Protein AF-A0A6N7D6G4-F1 (afdb_monomer_lite)

Structure (mmCIF, N/CA/C/O backbone):
data_AF-A0A6N7D6G4-F1
#
_entry.id   AF-A0A6N7D6G4-F1
#
loop_
_atom_site.group_PDB
_atom_site.id
_atom_site.type_symbol
_atom_site.label_atom_id
_atom_site.label_alt_id
_atom_site.label_comp_id
_atom_site.label_asym_id
_atom_site.label_entity_id
_atom_site.label_seq_id
_atom_site.pdbx_PDB_ins_code
_atom_site.Cartn_x
_atom_site.Cartn_y
_atom_site.Cartn_z
_atom_site.occupancy
_atom_site.B_iso_or_equiv
_atom_site.auth_seq_id
_atom_site.auth_comp_id
_atom_site.auth_asym_id
_atom_site.auth_atom_id
_atom_site.pdbx_PDB_model_num
ATOM 1 N N . MET A 1 1 ? -19.917 12.893 -3.768 1.00 35.50 1 MET A N 1
ATOM 2 C CA . MET A 1 1 ? -19.260 11.692 -4.329 1.00 35.50 1 MET A CA 1
ATOM 3 C C . MET A 1 1 ? -19.580 10.540 -3.392 1.00 35.50 1 MET A C 1
ATOM 5 O O . MET A 1 1 ? -19.387 10.746 -2.198 1.00 35.50 1 MET A O 1
ATOM 9 N N . PRO A 1 2 ? -20.129 9.400 -3.846 1.00 38.50 2 PRO A N 1
ATOM 10 C CA . PRO A 1 2 ? -20.338 8.264 -2.959 1.00 38.50 2 PRO A CA 1
ATOM 11 C C . PRO A 1 2 ? -18.974 7.814 -2.435 1.00 38.50 2 PRO A C 1
ATOM 13 O O . PRO A 1 2 ? -18.011 7.714 -3.193 1.00 38.50 2 PRO A O 1
ATOM 16 N N . THR A 1 3 ? -18.904 7.618 -1.130 1.00 48.53 3 THR A N 1
ATOM 17 C CA . THR A 1 3 ? -17.744 7.219 -0.340 1.00 48.53 3 THR A CA 1
ATOM 18 C C . THR A 1 3 ? -17.253 5.830 -0.765 1.00 48.53 3 THR A C 1
ATOM 20 O O . THR A 1 3 ? -17.660 4.816 -0.210 1.00 48.53 3 THR A O 1
ATOM 23 N N . VAL A 1 4 ? -16.377 5.768 -1.775 1.00 55.53 4 VAL A N 1
ATOM 24 C CA . VAL A 1 4 ? -15.655 4.533 -2.160 1.00 55.53 4 VAL A CA 1
ATOM 25 C C . VAL A 1 4 ? -14.556 4.199 -1.138 1.00 55.53 4 VAL A C 1
ATOM 27 O O . VAL A 1 4 ? -14.178 3.043 -0.9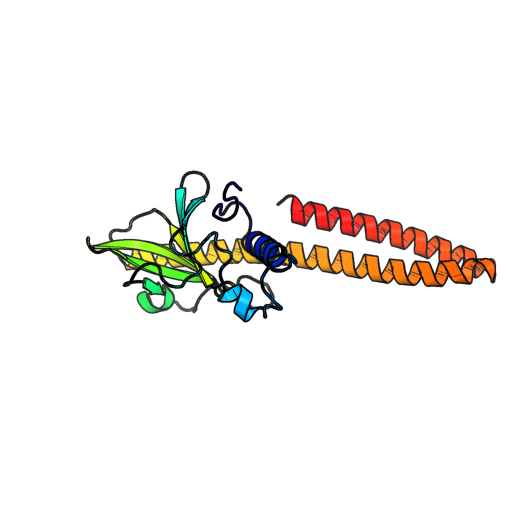87 1.00 55.53 4 VAL A O 1
ATOM 30 N N . TYR A 1 5 ? -14.097 5.202 -0.385 1.00 56.59 5 TYR A N 1
ATOM 31 C CA . TYR A 1 5 ? -13.017 5.085 0.591 1.00 56.59 5 TYR A CA 1
ATOM 32 C C . TYR A 1 5 ? -13.249 4.045 1.715 1.00 56.59 5 TYR A C 1
ATOM 34 O O . TYR A 1 5 ? -12.381 3.198 1.905 1.00 56.59 5 TYR A O 1
ATOM 42 N N . PRO A 1 6 ? -14.393 4.009 2.432 1.00 58.28 6 PRO A N 1
ATOM 43 C CA . PRO A 1 6 ? -14.606 3.063 3.534 1.00 58.28 6 PRO A CA 1
ATOM 44 C C . PRO A 1 6 ? -14.900 1.619 3.080 1.00 58.28 6 PRO A C 1
ATOM 46 O O . PRO A 1 6 ? -15.311 0.785 3.890 1.00 58.28 6 PRO A O 1
ATOM 49 N N . SER A 1 7 ? -14.730 1.296 1.792 1.00 68.75 7 SER A N 1
ATOM 50 C CA . SER A 1 7 ? -14.766 -0.091 1.341 1.00 68.75 7 SER A CA 1
ATOM 51 C C . SER A 1 7 ? -13.380 -0.713 1.469 1.00 68.75 7 SER A C 1
ATOM 53 O O . SER A 1 7 ? -12.475 -0.395 0.700 1.00 68.75 7 SER A O 1
ATOM 55 N N . LEU A 1 8 ? -13.238 -1.681 2.379 1.00 70.88 8 LEU A N 1
ATOM 56 C CA . LEU A 1 8 ? -12.007 -2.474 2.502 1.00 70.88 8 LEU A CA 1
ATOM 57 C C . LEU A 1 8 ? -11.729 -3.364 1.278 1.00 70.88 8 LEU A C 1
ATOM 59 O O . LEU A 1 8 ? -10.678 -3.984 1.207 1.00 70.88 8 LEU A O 1
ATOM 63 N N . ARG A 1 9 ? -12.636 -3.398 0.292 1.00 72.31 9 ARG A N 1
ATOM 64 C CA . ARG A 1 9 ? -12.396 -4.051 -1.002 1.00 72.31 9 ARG A CA 1
ATOM 65 C C . ARG A 1 9 ? -11.334 -3.345 -1.840 1.00 72.31 9 ARG A C 1
ATOM 67 O O . ARG A 1 9 ? -10.767 -3.966 -2.726 1.00 72.31 9 ARG A O 1
ATOM 74 N N . VAL A 1 10 ? -11.107 -2.053 -1.611 1.00 73.62 10 VAL A N 1
ATOM 75 C CA . VAL A 1 10 ? -10.004 -1.323 -2.243 1.00 73.62 10 VAL A CA 1
ATOM 76 C C . VAL A 1 10 ? -8.777 -1.487 -1.347 1.00 73.62 10 VAL A C 1
ATOM 78 O O . VAL A 1 10 ? -8.891 -1.112 -0.182 1.00 73.62 10 VAL A O 1
ATOM 81 N N . PRO A 1 11 ? -7.623 -1.986 -1.830 1.00 71.88 11 PRO A N 1
ATOM 82 C CA . PRO A 1 11 ? -6.409 -2.126 -1.020 1.00 71.88 11 PRO A CA 1
ATOM 83 C C . PRO A 1 11 ? -5.992 -0.823 -0.324 1.00 71.88 11 PRO A C 1
ATOM 85 O O . PRO A 1 11 ? -6.206 0.273 -0.848 1.00 71.88 11 PRO A O 1
ATOM 88 N N . ALA A 1 12 ? -5.385 -0.922 0.860 1.00 72.06 12 ALA A N 1
ATOM 89 C CA . ALA A 1 12 ? -5.061 0.232 1.708 1.00 72.06 12 ALA A CA 1
ATOM 90 C C . ALA A 1 12 ? -4.082 1.222 1.056 1.00 72.06 12 ALA A C 1
ATOM 92 O O . ALA A 1 12 ? -4.277 2.434 1.100 1.00 72.06 12 ALA A O 1
ATOM 93 N N . SER A 1 13 ? -3.077 0.702 0.365 1.00 67.81 13 SER A N 1
ATOM 94 C CA . SER A 1 13 ? -2.172 1.415 -0.545 1.00 67.81 13 SER A CA 1
ATOM 95 C C . SER A 1 13 ? -2.910 2.184 -1.649 1.00 67.81 13 SER A C 1
ATOM 97 O O . SER A 1 13 ? -2.598 3.349 -1.891 1.00 67.81 13 SER A O 1
ATOM 99 N N . ARG A 1 14 ? -3.936 1.598 -2.286 1.00 72.44 14 ARG A N 1
ATOM 100 C CA . ARG A 1 14 ? -4.772 2.301 -3.278 1.00 72.44 14 ARG A CA 1
ATOM 101 C C . ARG A 1 14 ? -5.636 3.372 -2.632 1.00 72.44 14 ARG A C 1
ATOM 103 O O . ARG A 1 14 ? -5.731 4.473 -3.170 1.00 72.44 14 ARG A O 1
ATOM 110 N N . ARG A 1 15 ? -6.229 3.089 -1.469 1.00 74.19 15 ARG A N 1
ATOM 111 C CA . ARG A 1 15 ? -6.940 4.092 -0.662 1.00 74.19 15 ARG A CA 1
ATOM 112 C C . ARG A 1 15 ? -6.017 5.274 -0.335 1.00 74.19 15 ARG A C 1
ATOM 114 O O . ARG A 1 15 ? -6.396 6.429 -0.529 1.00 74.19 15 ARG A O 1
ATOM 121 N N . LEU A 1 16 ? -4.771 4.992 0.047 1.00 70.12 16 LEU A N 1
ATOM 122 C CA . LEU A 1 16 ? -3.728 5.989 0.285 1.00 70.12 16 LEU A CA 1
ATOM 123 C C . LEU A 1 16 ? -3.342 6.750 -0.993 1.00 70.12 16 LEU A C 1
ATOM 125 O O . LEU A 1 16 ? -3.199 7.969 -0.956 1.00 70.12 16 LEU A O 1
ATOM 129 N N . ALA A 1 17 ? -3.205 6.071 -2.132 1.00 68.69 17 ALA A N 1
ATOM 130 C CA . ALA A 1 17 ? -2.911 6.700 -3.419 1.00 68.69 17 ALA A CA 1
ATOM 131 C C . ALA A 1 17 ? -4.052 7.618 -3.891 1.00 68.69 17 ALA A C 1
ATOM 133 O O . ALA A 1 17 ? -3.793 8.714 -4.391 1.00 68.69 17 ALA A O 1
ATOM 134 N N . MET A 1 18 ? -5.313 7.221 -3.680 1.00 71.69 18 MET A N 1
ATOM 135 C CA . MET A 1 18 ? -6.482 8.073 -3.918 1.00 71.69 18 MET A CA 1
ATOM 136 C C . MET A 1 18 ? -6.416 9.338 -3.059 1.00 71.69 18 MET A C 1
ATOM 138 O O . MET A 1 18 ? -6.576 10.434 -3.596 1.00 71.69 18 MET A O 1
ATOM 142 N N . PHE A 1 19 ? -6.084 9.203 -1.770 1.00 66.06 19 PHE A N 1
ATOM 143 C CA . PHE A 1 19 ? -5.863 10.356 -0.896 1.00 66.06 19 PHE A CA 1
ATOM 144 C C . PHE A 1 19 ? -4.708 11.244 -1.367 1.00 66.06 19 PHE A C 1
ATOM 146 O O . PHE A 1 19 ? -4.864 12.463 -1.423 1.00 66.06 19 PHE A O 1
ATOM 153 N N . ARG A 1 20 ? -3.567 10.661 -1.763 1.00 63.62 20 ARG A N 1
ATOM 154 C CA . ARG A 1 20 ? -2.420 11.412 -2.309 1.00 63.62 20 ARG A CA 1
ATOM 155 C C . ARG A 1 20 ? -2.817 12.212 -3.552 1.00 63.62 20 ARG A C 1
ATOM 157 O O . ARG A 1 20 ? -2.440 13.373 -3.681 1.00 63.62 20 ARG A O 1
ATOM 164 N N . LYS A 1 21 ? -3.607 11.613 -4.446 1.00 66.56 21 LYS A N 1
ATOM 165 C CA . LYS A 1 21 ? -4.103 12.264 -5.665 1.00 66.56 21 LYS A CA 1
ATOM 166 C C . LYS A 1 21 ? -5.094 13.391 -5.367 1.00 66.56 21 LYS A C 1
ATOM 168 O O . LYS A 1 21 ? -5.079 14.403 -6.061 1.00 66.56 21 LYS A O 1
ATOM 173 N N . GLU A 1 22 ? -5.955 13.223 -4.367 1.00 64.19 22 GLU A N 1
ATOM 174 C CA . GLU A 1 22 ? -6.902 14.256 -3.935 1.00 64.19 22 GLU A CA 1
ATOM 175 C C . GLU A 1 22 ? -6.179 15.450 -3.294 1.00 64.19 22 GLU A C 1
ATOM 177 O O . GLU A 1 22 ? -6.456 16.593 -3.655 1.00 64.19 22 GLU A O 1
ATOM 182 N N . ALA A 1 23 ? -5.186 15.187 -2.439 1.00 59.41 23 ALA A N 1
ATOM 183 C CA . ALA A 1 23 ? -4.367 16.214 -1.794 1.00 59.41 23 ALA A CA 1
ATOM 184 C C . ALA A 1 23 ? -3.499 17.024 -2.778 1.00 59.41 23 ALA A C 1
ATOM 186 O O . ALA A 1 23 ? -3.138 18.162 -2.491 1.00 59.41 23 ALA A O 1
ATOM 187 N N . ALA A 1 24 ? -3.172 16.462 -3.945 1.00 62.12 24 ALA A N 1
ATOM 188 C CA . ALA A 1 24 ? -2.405 17.139 -4.991 1.00 62.12 24 ALA A CA 1
ATOM 189 C C . ALA A 1 24 ? -3.241 18.108 -5.861 1.00 62.12 24 ALA A C 1
ATOM 191 O O . ALA A 1 24 ? -2.695 18.731 -6.774 1.00 62.12 24 ALA A O 1
ATOM 192 N N . GLN A 1 25 ? -4.557 18.234 -5.636 1.00 63.38 25 GLN A N 1
ATOM 193 C CA . GLN A 1 25 ? -5.416 19.097 -6.454 1.00 63.38 25 GLN A CA 1
ATOM 194 C C . GLN A 1 25 ? -5.237 20.599 -6.125 1.00 63.38 25 GLN A C 1
ATOM 196 O O . GLN A 1 25 ? -5.241 20.983 -4.958 1.00 63.38 25 GLN A O 1
ATOM 201 N N . PRO A 1 26 ? -5.150 21.490 -7.136 1.00 53.41 26 PRO A N 1
ATOM 202 C CA . PRO A 1 26 ? -4.788 22.911 -6.970 1.00 53.41 26 PRO A CA 1
ATOM 203 C C . PRO A 1 26 ? -5.843 23.786 -6.269 1.00 53.41 26 PRO A C 1
ATOM 205 O O . PRO A 1 26 ? -5.581 24.934 -5.925 1.00 53.41 26 PRO A O 1
ATOM 208 N N . ASN A 1 27 ? -7.045 23.260 -6.060 1.00 58.28 27 ASN A N 1
ATOM 209 C CA . ASN A 1 27 ? -8.166 23.876 -5.344 1.00 58.28 27 ASN A CA 1
ATOM 210 C C . ASN A 1 27 ? -8.059 23.731 -3.813 1.00 58.28 27 ASN A C 1
ATOM 212 O O . ASN A 1 27 ? -8.980 24.111 -3.090 1.00 58.28 27 ASN A O 1
ATOM 216 N N . TRP A 1 28 ? -6.939 23.202 -3.323 1.00 53.75 28 TRP A N 1
ATOM 217 C CA . TRP A 1 28 ? -6.626 23.070 -1.908 1.00 53.75 28 TRP A CA 1
ATOM 218 C C . TRP A 1 28 ? -5.761 24.238 -1.417 1.00 53.75 28 TRP A C 1
ATOM 220 O O . TRP A 1 28 ? -4.906 24.760 -2.130 1.00 53.75 28 TRP A O 1
ATOM 230 N N . VAL A 1 29 ? -6.031 24.707 -0.199 1.00 45.44 29 VAL A N 1
ATOM 231 C CA . VAL A 1 29 ? -5.480 25.962 0.332 1.00 45.44 29 VAL A CA 1
ATOM 232 C C . VAL A 1 29 ? -4.006 25.783 0.733 1.00 45.44 29 VAL A C 1
ATOM 234 O O . VAL A 1 29 ? -3.708 25.409 1.862 1.00 45.44 29 VAL A O 1
ATOM 237 N N . GLY A 1 30 ? -3.085 26.099 -0.184 1.00 53.97 30 GLY A N 1
ATOM 238 C CA . GLY A 1 30 ? -1.646 26.274 0.081 1.00 53.97 30 GLY A CA 1
ATOM 239 C C . GLY A 1 30 ? -0.767 25.019 -0.086 1.00 53.97 30 GLY A C 1
ATOM 240 O O . GLY A 1 30 ? -1.282 23.915 -0.248 1.00 53.97 30 GLY A O 1
ATOM 241 N N . PRO A 1 31 ? 0.577 25.173 -0.079 1.00 46.66 31 PRO A N 1
ATOM 242 C CA . PRO A 1 31 ? 1.508 24.049 -0.161 1.00 46.66 31 PRO A CA 1
ATOM 243 C C . PRO A 1 31 ? 1.451 23.228 1.135 1.00 46.66 31 PRO A C 1
ATOM 245 O O . PRO A 1 31 ? 2.057 23.600 2.137 1.00 46.66 31 PRO A O 1
ATOM 248 N N . MET A 1 32 ? 0.709 22.121 1.123 1.00 52.47 32 MET A N 1
ATOM 249 C CA . MET A 1 32 ? 0.686 21.172 2.236 1.00 52.47 32 MET A CA 1
ATOM 250 C C . MET A 1 32 ? 1.950 20.323 2.238 1.00 52.47 32 MET A C 1
ATOM 252 O O . MET A 1 32 ? 2.325 19.723 1.229 1.00 52.47 32 MET A O 1
ATOM 256 N N . THR A 1 33 ? 2.588 20.214 3.398 1.00 53.22 33 THR A N 1
ATOM 257 C CA . THR A 1 33 ? 3.538 19.128 3.628 1.00 53.22 33 THR A CA 1
ATOM 258 C C . THR A 1 33 ? 2.774 17.812 3.790 1.00 53.22 33 THR A C 1
ATOM 260 O O . THR A 1 33 ? 1.591 17.799 4.119 1.00 53.22 33 THR A O 1
ATOM 263 N N . TRP A 1 34 ? 3.436 16.667 3.619 1.00 48.12 34 TRP A N 1
ATOM 264 C CA . TRP A 1 34 ? 2.807 15.365 3.889 1.00 48.12 34 TRP A CA 1
ATOM 265 C C . TRP A 1 34 ? 2.273 15.251 5.329 1.00 48.12 34 TRP A C 1
ATOM 267 O O . TRP A 1 34 ? 1.261 14.598 5.567 1.00 48.12 34 TRP A O 1
ATOM 277 N N . ARG A 1 35 ? 2.901 15.942 6.293 1.00 44.78 35 ARG A N 1
ATOM 278 C CA . ARG A 1 35 ? 2.366 16.056 7.658 1.00 44.78 35 ARG A CA 1
ATOM 279 C C . ARG A 1 35 ? 1.059 16.842 7.697 1.00 44.78 35 ARG A C 1
ATOM 281 O O . ARG A 1 35 ? 0.184 16.465 8.462 1.00 44.78 35 ARG A O 1
ATOM 288 N N . ASP A 1 36 ? 0.906 17.860 6.858 1.00 46.41 36 ASP A N 1
ATOM 289 C CA . ASP A 1 36 ? -0.340 18.615 6.737 1.00 46.41 36 ASP A CA 1
ATOM 290 C C . ASP A 1 36 ? -1.418 17.801 6.016 1.00 46.41 36 ASP A C 1
ATOM 292 O O . ASP A 1 36 ? -2.551 17.833 6.445 1.00 46.41 36 ASP A O 1
ATOM 296 N N . VAL A 1 37 ? -1.105 16.960 5.027 1.00 53.34 37 VAL A N 1
ATOM 297 C CA . VAL A 1 37 ? -2.097 16.013 4.459 1.00 53.34 37 VAL A CA 1
ATOM 298 C C . VAL A 1 37 ? -2.519 14.955 5.491 1.00 53.34 37 VAL A C 1
ATOM 300 O O . VAL A 1 37 ? -3.683 14.567 5.559 1.00 53.34 37 VAL A O 1
ATOM 303 N N . ARG A 1 38 ? -1.578 14.527 6.343 1.00 49.31 38 ARG A N 1
ATOM 304 C CA . ARG A 1 38 ? -1.802 13.578 7.446 1.00 49.31 38 ARG A CA 1
ATOM 305 C C . ARG A 1 38 ? -2.584 14.183 8.624 1.00 49.31 38 ARG A C 1
ATOM 307 O O . ARG A 1 38 ? -3.209 13.433 9.363 1.00 49.31 38 ARG A O 1
ATOM 314 N N . LEU A 1 39 ? -2.540 15.506 8.823 1.00 41.47 39 LEU A N 1
ATOM 315 C CA . LEU A 1 39 ? -3.134 16.209 9.979 1.00 41.47 39 LEU A CA 1
ATOM 316 C C . LEU A 1 39 ? -4.273 17.184 9.607 1.00 41.47 39 LEU A C 1
ATOM 318 O O . LEU A 1 39 ? -5.078 17.544 10.464 1.00 41.47 39 LEU A O 1
ATOM 322 N N . ALA A 1 40 ? -4.376 17.588 8.342 1.00 40.12 40 ALA A N 1
ATOM 323 C CA . ALA A 1 40 ? -5.374 18.486 7.764 1.00 40.12 40 ALA A CA 1
ATOM 324 C C . ALA A 1 40 ? -6.177 17.751 6.677 1.00 40.12 40 ALA A C 1
ATOM 326 O O . ALA A 1 40 ? -6.121 18.032 5.484 1.00 40.12 40 ALA A O 1
ATOM 327 N N . LYS A 1 41 ? -6.940 16.771 7.156 1.00 47.81 41 LYS A N 1
ATOM 328 C CA . LYS A 1 41 ? -8.336 16.485 6.805 1.00 47.81 41 LYS A CA 1
ATOM 329 C C . LYS A 1 41 ? -8.807 17.026 5.438 1.00 47.81 41 LYS A C 1
ATOM 331 O O . LYS A 1 41 ? -9.326 18.146 5.382 1.00 47.81 41 LYS A O 1
ATOM 336 N N . PRO A 1 42 ? -8.825 16.196 4.374 1.00 43.97 42 PRO A N 1
ATOM 337 C CA . PRO A 1 42 ? -9.945 16.254 3.444 1.00 43.97 42 PRO A CA 1
ATOM 338 C C . PRO A 1 42 ? -11.216 16.202 4.285 1.00 43.97 42 PRO A C 1
ATOM 340 O O . PRO A 1 42 ? -11.373 15.323 5.133 1.00 43.97 42 PRO A O 1
ATOM 343 N N . THR A 1 43 ? -12.116 17.153 4.089 1.00 43.72 43 THR A N 1
ATOM 344 C CA . THR A 1 43 ? -13.369 17.353 4.836 1.00 43.72 43 THR A CA 1
ATOM 345 C C . THR A 1 43 ? -14.370 16.183 4.748 1.00 43.72 43 THR A C 1
ATOM 347 O O . THR A 1 43 ? -15.544 16.358 5.060 1.00 43.72 43 THR A O 1
ATOM 350 N N . SER A 1 44 ? -13.941 14.989 4.330 1.00 46.31 44 SER A N 1
ATOM 351 C CA . SER A 1 44 ? -14.786 13.833 4.034 1.00 46.31 44 SER A CA 1
ATOM 352 C C . SER A 1 44 ? -14.744 12.700 5.068 1.00 46.31 44 SER A C 1
ATOM 354 O O . SER A 1 44 ? -15.692 11.920 5.083 1.00 46.31 44 SER A O 1
ATOM 356 N N . HIS A 1 45 ? -13.737 12.610 5.954 1.00 51.25 45 HIS A N 1
ATOM 357 C CA . HIS A 1 45 ? -13.633 11.503 6.935 1.00 51.25 45 HIS A CA 1
ATOM 358 C C . HIS A 1 45 ? -13.157 11.935 8.330 1.00 51.25 45 HIS A C 1
ATOM 360 O O . HIS A 1 45 ? -12.427 11.213 9.004 1.00 51.25 45 HIS A O 1
ATOM 366 N N . THR A 1 46 ? -13.556 13.127 8.774 1.00 57.78 46 THR A N 1
ATOM 367 C CA . THR A 1 46 ? -13.338 13.523 10.168 1.00 57.78 46 THR A CA 1
ATOM 368 C C . THR A 1 46 ? -14.304 12.763 11.073 1.00 57.78 46 THR A C 1
ATOM 370 O O . THR A 1 46 ? -15.517 12.838 10.862 1.00 57.78 46 THR A O 1
ATOM 373 N N . GLY A 1 47 ? -13.787 12.074 12.086 1.00 72.69 47 GLY A N 1
ATOM 374 C CA . GLY A 1 47 ? -14.563 11.204 12.969 1.00 72.69 47 GLY A CA 1
ATOM 375 C C . GLY A 1 47 ? -14.799 9.791 12.422 1.00 72.69 47 GLY A C 1
ATOM 376 O O . GLY A 1 47 ? -14.199 9.352 11.443 1.00 72.69 47 GLY A O 1
ATOM 377 N N . LEU A 1 48 ? -15.675 9.052 13.101 1.00 84.44 48 LEU A N 1
ATOM 378 C CA . LEU A 1 48 ? -15.932 7.644 12.815 1.00 84.44 48 LEU A CA 1
ATOM 379 C C . LEU A 1 48 ? -16.849 7.487 11.594 1.00 84.44 48 LEU A C 1
ATOM 381 O O . LEU A 1 48 ? -18.032 7.827 11.643 1.00 84.44 48 LEU A O 1
ATOM 385 N N . SER A 1 49 ? -16.312 6.941 10.507 1.00 84.75 49 SER A N 1
ATOM 386 C CA . SER A 1 49 ? -17.038 6.724 9.254 1.00 84.75 49 SER A CA 1
ATOM 387 C C . SER A 1 49 ? -17.428 5.258 9.100 1.00 84.75 49 SER A C 1
ATOM 389 O O . SER A 1 49 ? -16.576 4.375 9.141 1.00 84.75 49 SER A O 1
ATOM 391 N N . GLY A 1 50 ? -18.720 4.989 8.908 1.00 85.06 50 GLY A N 1
ATOM 392 C CA . GLY A 1 50 ? -19.224 3.639 8.655 1.00 85.06 50 GLY A CA 1
ATOM 393 C C . GLY A 1 50 ? -18.979 3.183 7.213 1.00 85.06 50 GLY A C 1
ATOM 394 O O . GLY A 1 50 ? -19.170 3.942 6.262 1.00 85.06 50 GLY A O 1
ATOM 395 N N . GLY A 1 51 ? -18.603 1.919 7.060 1.00 83.44 51 GLY A N 1
ATOM 396 C CA . GLY A 1 51 ? -18.303 1.241 5.806 1.00 83.44 51 GLY A CA 1
ATOM 397 C C . GLY A 1 51 ? -18.765 -0.211 5.809 1.00 83.44 51 GLY A C 1
ATOM 398 O O . GLY A 1 51 ? -19.473 -0.667 6.711 1.00 83.44 51 GLY A O 1
ATOM 399 N N . ARG A 1 52 ? -18.369 -0.946 4.767 1.00 81.31 52 ARG A N 1
ATOM 400 C CA . ARG A 1 52 ? -18.624 -2.387 4.659 1.00 81.31 52 ARG A CA 1
ATOM 401 C C . ARG A 1 52 ? -17.428 -3.121 4.069 1.00 81.31 52 ARG A C 1
ATOM 403 O O . ARG A 1 52 ? -16.889 -2.707 3.038 1.00 81.31 52 ARG A O 1
ATOM 410 N N . ASN A 1 53 ? -17.100 -4.256 4.674 1.00 78.50 53 ASN A N 1
ATOM 411 C CA . ASN A 1 53 ? -16.217 -5.269 4.122 1.00 78.50 53 ASN A CA 1
ATOM 412 C C . ASN A 1 53 ? -17.065 -6.464 3.679 1.00 78.50 53 ASN A C 1
ATOM 414 O O . ASN A 1 53 ? -17.399 -7.354 4.455 1.00 78.50 53 ASN A O 1
ATOM 418 N N . GLY A 1 54 ? -17.531 -6.432 2.430 1.00 81.62 54 GLY A N 1
ATOM 419 C CA . GLY A 1 54 ? -18.543 -7.384 1.977 1.00 81.62 54 GLY A CA 1
ATOM 420 C C . GLY A 1 54 ? -19.881 -7.160 2.686 1.00 81.62 54 GLY A C 1
ATOM 421 O O . GLY A 1 54 ? -20.535 -6.142 2.451 1.00 81.62 54 GLY A O 1
ATOM 422 N N . VAL A 1 55 ? -20.303 -8.121 3.509 1.00 79.94 55 VAL A N 1
ATOM 423 C CA . VAL A 1 55 ? -21.530 -8.018 4.322 1.00 79.94 55 VAL A CA 1
ATOM 424 C C . VAL A 1 55 ? -21.267 -7.465 5.722 1.00 79.94 55 VAL A C 1
ATOM 426 O O . VAL A 1 55 ? -22.201 -6.979 6.358 1.00 79.94 55 VAL A O 1
ATOM 429 N N . GLU A 1 56 ? -20.015 -7.500 6.177 1.00 84.00 56 GLU A N 1
ATOM 430 C CA . GLU A 1 56 ? -19.627 -7.098 7.525 1.00 84.00 56 GLU A CA 1
ATOM 431 C C . GLU A 1 56 ? -19.537 -5.571 7.624 1.00 84.00 56 GLU A C 1
ATOM 433 O O . GLU A 1 56 ? -18.933 -4.926 6.755 1.00 84.00 56 GLU A O 1
ATOM 438 N N . PRO A 1 57 ? -20.141 -4.957 8.654 1.00 88.19 57 PRO A N 1
ATOM 439 C CA . PRO A 1 57 ? -19.967 -3.539 8.906 1.00 88.19 57 PRO A CA 1
ATOM 440 C C . PRO A 1 57 ? -18.560 -3.270 9.447 1.00 88.19 57 PRO A C 1
ATOM 442 O O . PRO A 1 57 ? -18.042 -4.010 10.286 1.00 88.19 57 PRO A O 1
ATOM 445 N N . VAL A 1 58 ? -17.963 -2.182 8.971 1.00 91.12 58 VAL A N 1
ATOM 446 C CA . VAL A 1 58 ? -16.666 -1.689 9.451 1.00 91.12 58 VAL A CA 1
ATOM 447 C C . VAL A 1 58 ? -16.808 -0.219 9.791 1.00 91.12 58 VAL A C 1
ATOM 449 O O . VAL A 1 58 ? -17.610 0.486 9.176 1.00 91.12 58 VAL A O 1
ATOM 452 N N . TRP A 1 59 ? -16.001 0.262 10.723 1.00 91.94 59 TRP A N 1
ATOM 453 C CA . TRP A 1 59 ? -15.883 1.684 10.997 1.00 91.94 59 TRP A CA 1
ATOM 454 C C . TRP A 1 59 ? -14.433 2.110 10.884 1.00 91.94 59 TRP A C 1
ATOM 456 O O . TRP A 1 59 ? -13.556 1.463 11.447 1.00 91.94 59 TRP A O 1
ATOM 466 N N . VAL A 1 60 ? -14.191 3.201 10.167 1.00 88.88 60 VAL A N 1
ATOM 467 C CA . VAL A 1 60 ? -12.850 3.717 9.898 1.00 88.88 60 VAL A CA 1
ATOM 468 C C . VAL A 1 60 ? -12.723 5.137 10.433 1.00 88.88 60 VAL A C 1
ATOM 470 O O . VAL A 1 60 ? -13.654 5.937 10.321 1.00 88.88 60 VAL A O 1
ATOM 473 N N . THR A 1 61 ? -11.569 5.457 11.006 1.00 88.25 61 THR A N 1
ATOM 474 C CA . THR A 1 61 ? -11.185 6.821 11.383 1.00 88.25 61 THR A CA 1
ATOM 475 C C . THR A 1 61 ? -9.707 7.052 11.085 1.00 88.25 61 THR A C 1
ATOM 477 O O . THR A 1 61 ? -8.899 6.125 11.134 1.00 88.25 61 THR A O 1
ATOM 480 N N . HIS A 1 62 ? -9.358 8.305 10.811 1.00 83.31 62 HIS A N 1
ATOM 481 C CA . HIS A 1 62 ? -7.975 8.776 10.683 1.00 83.31 62 HIS A CA 1
ATOM 482 C C . HIS A 1 62 ? -7.608 9.795 11.774 1.00 83.31 62 HIS A C 1
ATOM 484 O O . HIS A 1 62 ? -6.472 10.253 11.847 1.00 83.31 62 HIS A O 1
ATOM 490 N N . ASP A 1 63 ? -8.560 10.129 12.652 1.00 80.44 63 ASP A N 1
ATOM 491 C CA . ASP A 1 63 ? -8.459 11.240 13.608 1.00 80.44 63 ASP A CA 1
ATOM 492 C C . ASP A 1 63 ? -7.891 10.832 14.976 1.00 80.44 63 ASP A C 1
ATOM 494 O O . ASP A 1 63 ? -7.979 11.586 15.945 1.00 80.44 63 ASP A O 1
ATOM 498 N N . GLY A 1 64 ? -7.316 9.635 15.072 1.00 86.31 64 GLY A N 1
ATOM 499 C CA . GLY A 1 64 ? -6.967 9.024 16.350 1.00 86.31 64 GLY A CA 1
ATOM 500 C C . GLY A 1 64 ? -8.016 8.015 16.829 1.00 86.31 64 GLY A C 1
ATOM 501 O O . GLY A 1 64 ? -8.925 7.665 16.069 1.00 86.31 64 GLY A O 1
ATOM 502 N N . PRO A 1 65 ? -7.874 7.518 18.070 1.00 89.75 65 PRO A N 1
ATOM 503 C CA . PRO A 1 65 ? -8.808 6.567 18.664 1.00 89.75 65 PRO A CA 1
ATOM 504 C C . PRO A 1 65 ? -10.230 7.130 18.677 1.00 89.75 65 PRO A C 1
ATOM 506 O O . PRO A 1 65 ? -10.466 8.220 19.194 1.00 89.75 65 PRO A O 1
ATOM 509 N N . ALA A 1 66 ? -11.187 6.388 18.118 1.00 89.06 66 ALA A N 1
ATOM 510 C CA . ALA A 1 66 ? -12.602 6.762 18.187 1.00 89.06 66 ALA A CA 1
ATOM 511 C C . ALA A 1 66 ? -13.247 6.395 19.532 1.00 89.06 66 ALA A C 1
ATOM 513 O O . ALA A 1 66 ? -14.347 6.855 19.838 1.00 89.06 66 ALA A O 1
ATOM 514 N N . PHE A 1 67 ? -12.574 5.554 20.318 1.00 91.31 67 PHE A N 1
ATOM 515 C CA . PHE A 1 67 ? -13.068 5.029 21.579 1.00 91.31 67 PHE A CA 1
ATOM 516 C C . PHE A 1 67 ? -12.028 5.226 22.685 1.00 91.31 67 PHE A C 1
ATOM 518 O O . PHE A 1 67 ? -10.846 4.955 22.490 1.00 91.31 67 PHE A O 1
ATOM 525 N N . ASP A 1 68 ? -12.485 5.635 23.870 1.00 88.25 68 ASP A N 1
ATOM 526 C CA . ASP A 1 68 ? -11.606 5.992 24.996 1.00 88.25 68 ASP A CA 1
ATOM 527 C C . ASP A 1 68 ? -10.805 4.810 25.565 1.00 88.25 68 ASP A C 1
ATOM 529 O O . ASP A 1 68 ? -9.744 4.997 26.153 1.00 88.25 68 ASP A O 1
ATOM 533 N N . ARG A 1 69 ? -11.323 3.583 25.430 1.00 94.38 69 ARG A N 1
ATOM 534 C CA . ARG A 1 69 ? -10.726 2.354 25.986 1.00 94.38 69 ARG A CA 1
ATOM 535 C C . ARG A 1 69 ? -10.088 1.484 24.904 1.00 94.38 69 ARG A C 1
ATOM 537 O O . ARG A 1 69 ? -10.227 0.262 24.936 1.00 94.38 69 ARG A O 1
ATOM 544 N N . GLU A 1 70 ? -9.448 2.126 23.933 1.00 96.31 70 GLU A N 1
ATOM 545 C CA . GLU A 1 70 ? -8.630 1.469 22.914 1.00 96.31 70 GLU A CA 1
ATOM 546 C C . GLU A 1 70 ? -7.271 1.065 23.500 1.00 96.31 70 GLU A C 1
ATOM 548 O O . GLU A 1 70 ? -6.596 1.867 24.149 1.00 96.31 70 GLU A O 1
ATOM 553 N N . ARG A 1 71 ? -6.864 -0.183 23.262 1.00 96.62 71 ARG A N 1
ATOM 554 C CA . ARG A 1 71 ? -5.540 -0.715 23.605 1.00 96.62 71 ARG A CA 1
ATOM 555 C C . ARG A 1 71 ? -4.980 -1.516 22.442 1.00 96.62 71 ARG A C 1
ATOM 557 O O . ARG A 1 71 ? -5.741 -2.083 21.660 1.00 96.62 71 ARG A O 1
ATOM 564 N N . TYR A 1 72 ? -3.658 -1.582 22.337 1.00 97.38 72 TYR A N 1
ATOM 565 C CA . TYR A 1 72 ? -3.021 -2.426 21.334 1.00 97.38 72 TYR A CA 1
ATOM 566 C C . TYR A 1 72 ? -2.979 -3.884 21.780 1.00 97.38 72 TYR A C 1
ATOM 568 O O . TYR A 1 72 ? -2.740 -4.185 22.950 1.00 97.38 72 TYR A O 1
ATOM 576 N N . ALA A 1 73 ? -3.187 -4.793 20.833 1.00 95.75 73 ALA A N 1
ATOM 577 C CA . ALA A 1 73 ? -3.266 -6.220 21.099 1.00 95.75 73 ALA A CA 1
ATOM 578 C C . ALA A 1 73 ? -1.976 -6.778 21.721 1.00 95.75 73 ALA A C 1
ATOM 580 O O . ALA A 1 73 ? -2.025 -7.571 22.664 1.00 95.75 73 ALA A O 1
ATOM 581 N N . ASP A 1 74 ? -0.819 -6.302 21.255 1.00 94.56 74 ASP A N 1
ATOM 582 C CA . ASP A 1 74 ? 0.487 -6.710 21.772 1.00 94.56 74 ASP A CA 1
ATOM 583 C C . ASP A 1 74 ? 0.708 -6.320 23.238 1.00 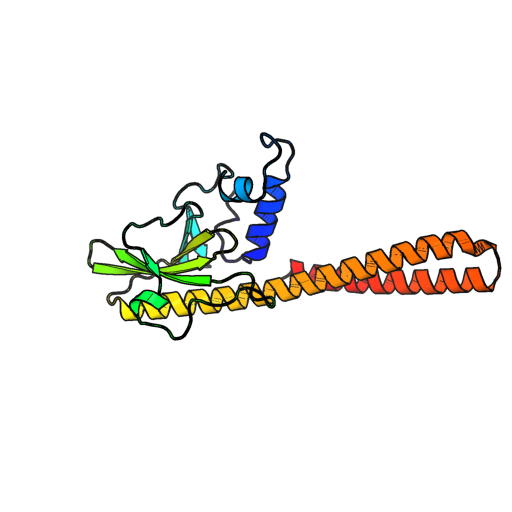94.56 74 ASP A C 1
ATOM 585 O O . ASP A 1 74 ? 1.409 -7.026 23.961 1.00 94.56 74 ASP A O 1
ATOM 589 N N . GLU A 1 75 ? 0.047 -5.260 23.703 1.00 93.69 75 GLU A N 1
ATOM 590 C CA . GLU A 1 75 ? 0.133 -4.776 25.082 1.00 93.69 75 GLU A CA 1
ATOM 591 C C . GLU A 1 75 ? -0.819 -5.527 26.029 1.00 93.69 75 GLU A C 1
ATOM 593 O O . GLU A 1 75 ? -0.552 -5.600 27.229 1.00 93.69 75 GLU A O 1
ATOM 598 N N . VAL A 1 76 ? -1.915 -6.097 25.511 1.00 92.69 76 VAL A N 1
ATOM 599 C CA . VAL A 1 76 ? -2.935 -6.795 26.316 1.00 92.69 76 VAL A CA 1
ATOM 600 C C . VAL A 1 76 ? -2.535 -8.245 26.594 1.00 92.69 76 VAL A C 1
ATOM 602 O O . VAL A 1 76 ? -2.456 -8.639 27.755 1.00 92.69 76 VAL A O 1
ATOM 605 N N . VAL A 1 77 ? -2.227 -9.030 25.554 1.00 90.69 77 VAL A N 1
ATOM 606 C CA . VAL A 1 77 ? -1.895 -10.467 25.702 1.00 90.69 77 VAL A CA 1
ATOM 607 C C . VAL A 1 77 ? -0.391 -10.763 25.632 1.00 90.69 77 VAL A C 1
ATOM 609 O O . VAL A 1 77 ? 0.004 -11.927 25.552 1.00 90.69 77 VAL A O 1
ATOM 612 N N . ASN A 1 78 ? 0.459 -9.729 25.692 1.00 88.44 78 ASN A N 1
ATOM 613 C CA . ASN A 1 78 ? 1.923 -9.828 25.623 1.00 88.44 78 ASN A CA 1
ATOM 614 C C . ASN A 1 78 ? 2.396 -10.668 24.420 1.00 88.44 78 ASN A C 1
ATOM 616 O O . ASN A 1 78 ? 3.056 -11.706 24.567 1.00 88.44 78 ASN A O 1
ATOM 620 N N . LEU A 1 79 ? 2.004 -10.235 23.219 1.00 89.50 79 LEU A N 1
ATOM 621 C CA . LEU A 1 79 ? 2.404 -10.888 21.974 1.00 89.50 79 LEU A CA 1
ATOM 622 C C . LEU A 1 79 ? 3.922 -10.794 21.778 1.00 89.50 79 LEU A C 1
ATOM 624 O O . LEU A 1 79 ? 4.590 -9.867 22.230 1.00 89.50 79 LEU A O 1
ATOM 628 N N . ARG A 1 80 ? 4.492 -11.756 21.048 1.00 92.81 80 ARG A N 1
ATOM 629 C CA . ARG A 1 80 ? 5.940 -11.792 20.755 1.00 92.81 80 ARG A CA 1
ATOM 630 C C . ARG A 1 80 ? 6.366 -10.828 19.638 1.00 92.81 80 ARG A C 1
ATOM 632 O O . ARG A 1 80 ? 7.499 -10.901 19.168 1.00 92.81 80 ARG A O 1
ATOM 639 N N . HIS A 1 81 ? 5.469 -9.955 19.200 1.00 93.06 81 HIS A N 1
ATOM 640 C CA . HIS A 1 81 ? 5.669 -8.958 18.155 1.00 93.06 81 HIS A CA 1
ATOM 641 C C . HIS A 1 81 ? 4.851 -7.710 18.493 1.00 93.06 81 HIS A C 1
ATOM 643 O O . HIS A 1 81 ? 3.933 -7.758 19.302 1.00 93.06 81 HIS A O 1
ATOM 649 N N . THR A 1 82 ? 5.202 -6.586 17.869 1.00 94.00 82 THR A N 1
ATOM 650 C CA . THR A 1 82 ? 4.569 -5.272 18.094 1.00 94.00 82 THR A CA 1
ATOM 651 C C . THR A 1 82 ? 3.647 -4.865 16.944 1.00 94.00 82 THR A C 1
ATOM 653 O O . THR A 1 82 ? 3.361 -3.684 16.772 1.00 94.00 82 THR A O 1
ATOM 656 N N . GLY A 1 83 ? 3.239 -5.832 16.117 1.00 95.19 83 GLY A N 1
ATOM 657 C CA . GLY A 1 83 ? 2.483 -5.641 14.880 1.00 95.19 83 GLY A CA 1
ATOM 658 C C . GLY A 1 83 ? 3.076 -6.410 13.699 1.00 95.19 83 GLY A C 1
ATOM 659 O O . GLY A 1 83 ? 4.026 -7.180 13.859 1.00 95.19 83 GLY A O 1
ATOM 660 N N . TRP A 1 84 ? 2.516 -6.164 12.520 1.00 96.94 84 TRP A N 1
ATOM 661 C CA . TRP A 1 84 ? 2.809 -6.849 11.265 1.00 96.94 84 TRP A CA 1
ATOM 662 C C . TRP A 1 84 ? 3.256 -5.847 10.208 1.00 96.94 84 TRP A C 1
ATOM 664 O O . TRP A 1 84 ? 2.604 -4.823 10.018 1.00 96.94 84 TRP A O 1
ATOM 674 N N . PHE A 1 85 ? 4.365 -6.122 9.522 1.00 95.94 85 PHE A N 1
ATOM 675 C CA . PHE A 1 85 ? 4.875 -5.226 8.484 1.00 95.94 85 PHE A CA 1
ATOM 676 C C . PHE A 1 85 ? 3.994 -5.259 7.232 1.00 95.94 85 PHE A C 1
ATOM 678 O O . PHE A 1 85 ? 3.699 -6.340 6.711 1.00 95.94 85 PHE A O 1
ATOM 685 N N . THR A 1 86 ? 3.608 -4.076 6.753 1.00 92.00 86 THR A N 1
ATOM 686 C CA . THR A 1 86 ? 2.681 -3.885 5.622 1.00 92.00 86 THR A CA 1
ATOM 687 C C . THR A 1 86 ? 3.383 -3.772 4.270 1.00 92.00 86 THR A C 1
ATOM 689 O O . THR A 1 86 ? 2.718 -3.706 3.244 1.00 92.00 86 THR A O 1
ATOM 692 N N . ASP A 1 87 ? 4.715 -3.754 4.260 1.00 89.12 87 ASP A N 1
ATOM 693 C CA . ASP A 1 87 ? 5.552 -3.706 3.063 1.00 89.12 87 ASP A CA 1
ATOM 694 C C . ASP A 1 87 ? 6.814 -4.571 3.242 1.00 89.12 87 ASP A C 1
ATOM 696 O O . ASP A 1 87 ? 7.117 -5.050 4.340 1.00 89.12 87 ASP A O 1
ATOM 700 N N . ASN A 1 88 ? 7.558 -4.772 2.152 1.00 85.25 88 ASN A N 1
ATOM 701 C CA . ASN A 1 88 ? 8.798 -5.559 2.140 1.00 85.25 88 ASN A CA 1
ATOM 702 C C . ASN A 1 88 ? 10.021 -4.812 2.689 1.00 85.25 88 ASN A C 1
ATOM 704 O O . ASN A 1 88 ? 11.078 -5.406 2.905 1.00 85.25 88 ASN A O 1
ATOM 708 N N . HIS A 1 89 ? 9.889 -3.513 2.933 1.00 85.88 89 HIS A N 1
ATOM 709 C CA . HIS A 1 89 ? 10.957 -2.648 3.420 1.00 85.88 89 HIS A CA 1
ATOM 710 C C . HIS A 1 89 ? 10.892 -2.422 4.934 1.00 85.88 89 HIS A C 1
ATOM 712 O O . HIS A 1 89 ? 11.768 -1.760 5.490 1.00 85.88 89 HIS A O 1
ATOM 718 N N . CYS A 1 90 ? 9.901 -3.015 5.605 1.00 86.62 90 CYS A N 1
ATOM 719 C CA . CYS A 1 90 ? 9.613 -2.834 7.021 1.00 86.62 90 CYS A CA 1
ATOM 720 C C . CYS A 1 90 ? 9.320 -1.370 7.409 1.00 86.62 90 CYS A C 1
ATOM 722 O O . CYS A 1 90 ? 9.620 -0.980 8.544 1.00 86.62 90 CYS A O 1
ATOM 724 N N . ASN A 1 91 ? 8.768 -0.554 6.499 1.00 85.50 91 ASN A N 1
ATOM 725 C CA . ASN A 1 91 ? 8.516 0.866 6.775 1.00 85.50 91 ASN A CA 1
ATOM 726 C C . ASN A 1 91 ? 7.198 1.082 7.530 1.00 85.50 91 ASN A C 1
ATOM 728 O O . ASN A 1 91 ? 7.195 1.828 8.511 1.00 85.50 91 ASN A O 1
ATOM 732 N N . GLY A 1 92 ? 6.124 0.417 7.097 1.00 88.00 92 GLY A N 1
ATOM 733 C CA . GLY A 1 92 ? 4.807 0.468 7.737 1.00 88.00 92 GLY A CA 1
ATOM 734 C C . GLY A 1 92 ? 4.485 -0.763 8.589 1.00 88.00 92 GLY A C 1
ATOM 735 O O . GLY A 1 92 ? 4.967 -1.876 8.337 1.00 88.00 92 GLY A O 1
ATOM 736 N N . LYS A 1 93 ? 3.648 -0.575 9.614 1.00 94.94 93 LYS A N 1
ATOM 737 C CA . LYS A 1 93 ? 3.127 -1.621 10.502 1.00 94.94 93 LYS A CA 1
ATOM 738 C C . LYS A 1 93 ? 1.627 -1.489 10.749 1.00 94.94 93 LYS A C 1
ATOM 740 O O . LYS A 1 93 ? 1.100 -0.427 11.087 1.00 94.94 93 LYS A O 1
ATOM 745 N N . ALA A 1 94 ? 0.954 -2.630 10.717 1.00 96.75 94 ALA A N 1
ATOM 746 C CA . ALA A 1 94 ? -0.391 -2.799 11.240 1.00 96.75 94 ALA A CA 1
ATOM 747 C C . ALA A 1 94 ? -0.337 -3.421 12.640 1.00 96.75 94 ALA A C 1
ATOM 749 O O . ALA A 1 94 ? 0.331 -4.432 12.861 1.00 96.75 94 ALA A O 1
ATOM 750 N N . ARG A 1 95 ? -1.043 -2.825 13.599 1.00 97.56 95 ARG A N 1
ATOM 751 C CA . ARG A 1 95 ? -1.167 -3.325 14.976 1.00 97.56 95 ARG A CA 1
ATOM 752 C C . ARG A 1 95 ? -2.619 -3.668 15.261 1.00 97.56 95 ARG A C 1
ATOM 754 O O . ARG A 1 95 ? -3.493 -2.866 14.941 1.00 97.56 95 ARG A O 1
ATOM 761 N N . GLY A 1 96 ? -2.879 -4.810 15.891 1.00 97.81 96 GLY A N 1
ATOM 762 C CA . GLY A 1 96 ? -4.216 -5.117 16.397 1.00 97.81 96 GLY A CA 1
ATOM 763 C C . GLY A 1 96 ? -4.629 -4.091 17.453 1.00 97.81 96 GLY A C 1
ATOM 764 O O . GLY A 1 96 ? -3.814 -3.707 18.294 1.00 97.81 96 GLY A O 1
ATOM 765 N N . ILE A 1 97 ? -5.878 -3.635 17.409 1.00 98.00 97 ILE A N 1
ATOM 766 C CA . ILE A 1 97 ? -6.474 -2.774 18.436 1.00 98.00 97 ILE A CA 1
ATOM 767 C C . ILE A 1 97 ? -7.734 -3.425 18.997 1.00 98.00 97 ILE A C 1
ATOM 769 O O . ILE A 1 97 ? -8.539 -3.998 18.262 1.00 98.00 97 ILE A O 1
ATOM 773 N N . VAL A 1 98 ? -7.907 -3.313 20.308 1.00 97.62 98 VAL A N 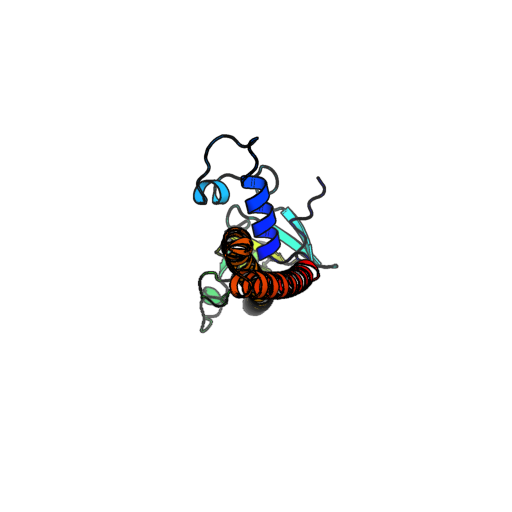1
ATOM 774 C CA . VAL A 1 98 ? -9.066 -3.819 21.044 1.00 97.62 98 VAL A CA 1
ATOM 775 C C . VAL A 1 98 ? -9.711 -2.665 21.779 1.00 97.62 98 VAL A C 1
ATOM 777 O O . VAL A 1 98 ? -9.029 -1.849 22.400 1.00 97.62 98 VAL A O 1
ATOM 780 N N . VAL A 1 99 ? -11.036 -2.602 21.723 1.00 97.38 99 VAL A N 1
ATOM 781 C CA . VAL A 1 99 ? -11.819 -1.574 22.405 1.00 97.38 99 VAL A CA 1
ATOM 782 C C . VAL A 1 99 ? -12.755 -2.229 23.404 1.00 97.38 99 VAL A C 1
ATOM 784 O O . VAL A 1 99 ? -13.608 -3.027 23.021 1.00 97.38 99 VAL A O 1
ATOM 787 N N . ALA A 1 100 ? -12.654 -1.833 24.673 1.00 96.94 100 ALA A N 1
ATOM 788 C CA . ALA A 1 100 ? -13.609 -2.239 25.700 1.00 96.94 100 ALA A CA 1
ATOM 789 C C . ALA A 1 100 ? -14.847 -1.324 25.697 1.00 96.94 100 ALA A C 1
ATOM 791 O O . ALA A 1 100 ? -14.757 -0.126 25.988 1.00 96.94 100 ALA A O 1
ATOM 792 N N . LEU A 1 101 ? -16.021 -1.889 25.418 1.00 95.12 101 LEU A N 1
ATOM 793 C CA . LEU A 1 101 ? -17.295 -1.170 25.429 1.00 95.12 101 LEU A CA 1
ATOM 794 C C . LEU A 1 101 ? -17.882 -1.065 26.850 1.00 95.12 101 LEU A C 1
ATOM 796 O O . LEU A 1 101 ? -17.622 -1.921 27.700 1.00 95.12 101 LEU A O 1
ATOM 800 N N . PRO A 1 102 ? -18.732 -0.055 27.135 1.00 92.81 102 PRO A N 1
ATOM 801 C CA . PRO A 1 102 ? -19.301 0.156 28.472 1.00 92.81 102 PRO A CA 1
ATOM 802 C C . PRO A 1 102 ? -20.085 -1.032 29.047 1.00 92.81 102 PRO A C 1
ATOM 804 O O . PRO A 1 102 ? -20.192 -1.158 30.262 1.00 92.81 102 PRO A O 1
ATOM 807 N N . HIS A 1 103 ? -20.623 -1.901 28.191 1.00 90.62 103 HIS A N 1
ATOM 808 C CA . HIS A 1 103 ? -21.431 -3.062 28.572 1.00 90.62 103 HIS A CA 1
ATOM 809 C C . HIS A 1 103 ? -20.622 -4.370 28.663 1.00 90.62 103 HIS A C 1
ATOM 811 O O . HIS A 1 103 ? -21.196 -5.450 28.558 1.00 90.62 103 HIS A O 1
ATOM 817 N N . GLY A 1 104 ? -19.295 -4.283 28.826 1.00 93.44 104 GLY A N 1
ATOM 818 C CA . GLY A 1 104 ? -18.430 -5.447 29.055 1.00 93.44 104 GLY A CA 1
ATOM 819 C C . GLY A 1 104 ? -18.200 -6.325 27.824 1.00 93.44 104 GLY A C 1
ATOM 820 O O . GLY A 1 104 ? -17.847 -7.485 27.972 1.00 93.44 104 GLY A O 1
ATOM 821 N N . ARG A 1 105 ? -18.423 -5.786 26.622 1.00 97.12 105 ARG A N 1
ATOM 822 C CA . ARG A 1 105 ? -18.086 -6.445 25.352 1.00 97.12 105 ARG A CA 1
ATOM 823 C C . ARG A 1 105 ? -16.883 -5.766 24.726 1.00 97.12 105 ARG A C 1
ATOM 825 O O . ARG A 1 105 ? -16.598 -4.608 25.037 1.00 97.12 105 ARG A O 1
ATOM 832 N N . PHE A 1 106 ? -16.242 -6.453 23.796 1.00 97.69 106 PHE A N 1
ATOM 833 C CA . PHE A 1 106 ? -15.035 -5.971 23.143 1.00 97.69 106 PHE A CA 1
ATOM 834 C C . PHE A 1 106 ? -15.224 -5.912 21.629 1.00 97.69 106 PHE A C 1
ATOM 836 O O . PHE A 1 106 ? -15.881 -6.775 21.048 1.00 97.69 106 PHE A O 1
ATOM 843 N N . LEU A 1 107 ? -14.662 -4.881 21.004 1.00 96.69 107 LEU A N 1
ATOM 844 C CA . LEU A 1 107 ? -14.533 -4.762 19.552 1.00 96.69 107 LEU A CA 1
ATOM 845 C C . LEU A 1 107 ? -13.082 -5.017 19.162 1.00 96.69 107 LEU A C 1
ATOM 847 O O . LEU A 1 107 ? -12.167 -4.538 19.836 1.00 96.69 107 LEU A O 1
ATOM 851 N N . ALA A 1 108 ? -12.897 -5.716 18.049 1.00 97.75 108 ALA A N 1
ATOM 852 C CA . ALA A 1 108 ? -11.594 -5.963 17.454 1.00 97.75 108 ALA A CA 1
ATOM 853 C C . ALA A 1 108 ? -11.381 -5.081 16.217 1.00 97.75 108 ALA A C 1
ATOM 855 O O . ALA A 1 108 ? -12.319 -4.733 15.491 1.00 97.75 108 ALA A O 1
ATOM 856 N N . GLY A 1 109 ? -10.129 -4.725 15.968 1.00 97.06 109 GLY A N 1
ATOM 857 C CA . GLY A 1 109 ? -9.744 -3.871 14.860 1.00 97.06 109 GLY A CA 1
ATOM 858 C C . GLY A 1 109 ? -8.250 -3.893 14.588 1.00 97.06 109 GLY A C 1
ATOM 859 O O . GLY A 1 109 ? -7.496 -4.612 15.242 1.00 97.06 109 GLY A O 1
ATOM 860 N N . TYR A 1 110 ? -7.816 -3.056 13.651 1.00 97.12 110 TYR A N 1
ATOM 861 C CA . TYR A 1 110 ? -6.399 -2.767 13.436 1.00 97.12 110 TYR A CA 1
ATOM 862 C C . TYR A 1 110 ? -6.146 -1.257 13.360 1.00 97.12 110 TYR A C 1
ATOM 864 O O . TYR A 1 110 ? -7.030 -0.470 13.018 1.00 97.12 110 TYR A O 1
ATOM 872 N N . HIS A 1 111 ? -4.911 -0.866 13.654 1.00 96.19 111 HIS A N 1
ATOM 873 C CA . HIS A 1 111 ? -4.354 0.458 13.418 1.00 96.19 111 HIS A CA 1
ATOM 874 C C . HIS A 1 111 ? -3.165 0.339 12.464 1.00 96.19 111 HIS A C 1
ATOM 876 O O . HIS A 1 111 ? -2.234 -0.417 12.736 1.00 96.19 111 HIS A O 1
ATOM 882 N N . TRP A 1 112 ? -3.191 1.095 11.372 1.00 94.06 112 TRP A N 1
ATOM 883 C CA . TRP A 1 112 ? -2.108 1.189 10.401 1.00 94.06 112 TRP A CA 1
ATOM 884 C C . TRP A 1 112 ? -1.366 2.516 10.572 1.00 94.06 112 TRP A C 1
ATOM 886 O O . TRP A 1 112 ? -1.953 3.598 10.491 1.00 94.06 112 TRP A O 1
ATOM 896 N N . ASP A 1 113 ? -0.068 2.443 10.846 1.00 90.62 113 ASP A N 1
ATOM 897 C CA . ASP A 1 113 ? 0.743 3.604 11.218 1.00 90.62 113 ASP A CA 1
ATOM 898 C C . ASP A 1 113 ? 1.059 4.567 10.058 1.00 90.62 113 ASP A C 1
ATOM 900 O O . ASP A 1 113 ? 1.157 5.780 10.300 1.00 90.62 113 ASP A O 1
ATOM 904 N N . ASP A 1 114 ? 1.151 4.076 8.818 1.00 84.25 114 ASP A N 1
ATOM 905 C CA . ASP A 1 114 ? 1.522 4.876 7.640 1.00 84.25 114 ASP A CA 1
ATOM 906 C C . ASP A 1 114 ? 0.584 6.065 7.418 1.00 84.25 114 ASP A C 1
ATOM 908 O O . ASP A 1 114 ? 1.030 7.183 7.131 1.00 84.25 114 ASP A O 1
ATOM 912 N N . ASN A 1 115 ? -0.722 5.849 7.585 1.00 80.56 115 ASN A N 1
ATOM 913 C CA . ASN A 1 115 ? -1.744 6.883 7.421 1.00 80.56 115 ASN A CA 1
ATOM 914 C C . ASN A 1 115 ? -2.589 7.119 8.686 1.00 80.56 115 ASN A C 1
ATOM 916 O O . ASN A 1 115 ? -3.511 7.933 8.650 1.00 80.56 115 ASN A O 1
ATOM 920 N N . GLY A 1 116 ? -2.283 6.435 9.794 1.00 85.81 116 GLY A N 1
ATOM 921 C CA . GLY A 1 116 ? -3.025 6.540 11.054 1.00 85.81 116 GLY A CA 1
ATOM 922 C C . GLY A 1 116 ? -4.442 5.959 11.004 1.00 85.81 116 GLY A C 1
ATOM 923 O O . GLY A 1 116 ? -5.241 6.251 11.899 1.00 85.81 116 GLY A O 1
ATOM 924 N N . GLU A 1 117 ? -4.766 5.180 9.967 1.00 89.69 117 GLU A N 1
ATOM 925 C CA . GLU A 1 117 ? -6.058 4.515 9.810 1.00 89.69 117 GLU A CA 1
ATOM 926 C C . GLU A 1 117 ? -6.303 3.572 10.981 1.00 89.69 117 GLU A C 1
ATOM 928 O O . GLU A 1 117 ? -5.477 2.720 11.301 1.00 89.69 117 GLU A O 1
ATOM 933 N N . ARG A 1 118 ? -7.468 3.704 11.603 1.00 93.56 118 ARG A N 1
ATOM 934 C CA . ARG A 1 118 ? -8.005 2.718 12.536 1.00 93.56 118 ARG A CA 1
ATOM 935 C C . ARG A 1 118 ? -9.263 2.142 11.935 1.00 93.56 118 ARG A C 1
ATOM 937 O O . ARG A 1 118 ? -10.144 2.902 11.535 1.00 93.56 118 ARG A O 1
ATOM 944 N N . CYS A 1 119 ? -9.343 0.822 11.893 1.00 94.25 119 CYS A N 1
ATOM 945 C CA . CYS A 1 119 ? -10.503 0.097 11.411 1.00 94.25 119 CYS A CA 1
ATOM 946 C C . CYS A 1 119 ? -11.044 -0.799 12.522 1.00 94.25 119 CYS A C 1
ATOM 948 O O . CYS A 1 119 ? -10.315 -1.636 13.046 1.00 94.25 119 CYS A O 1
ATOM 950 N N . TYR A 1 120 ? -12.326 -0.650 12.841 1.00 95.00 120 TYR A N 1
ATOM 951 C CA . TYR A 1 120 ? -13.052 -1.457 13.818 1.00 95.00 120 TYR A CA 1
ATOM 952 C C . TYR A 1 120 ? -14.057 -2.351 13.089 1.00 95.00 120 TYR A C 1
ATOM 954 O O . TYR A 1 120 ? -14.795 -1.874 12.222 1.00 95.00 120 TYR A O 1
ATOM 962 N N . PHE A 1 121 ? -14.098 -3.634 13.439 1.00 94.50 121 PHE A N 1
ATOM 963 C CA . PHE A 1 121 ? -15.014 -4.618 12.855 1.00 94.50 121 PHE A CA 1
ATOM 964 C C . PHE A 1 121 ? -16.230 -4.816 13.761 1.00 94.50 121 PHE A C 1
ATOM 966 O O . PHE A 1 121 ? -16.136 -4.643 14.971 1.00 94.50 121 PHE A O 1
ATOM 973 N N . GLY A 1 122 ? -17.384 -5.150 13.179 1.00 91.56 122 GLY A N 1
ATOM 974 C CA . GLY A 1 122 ? -18.655 -5.205 13.917 1.00 91.56 122 GLY A CA 1
ATOM 975 C C . GLY A 1 122 ? -18.867 -6.391 14.838 1.00 91.56 122 GLY A C 1
ATOM 976 O O . GLY A 1 122 ? -19.854 -6.393 15.575 1.00 91.56 122 GLY A O 1
ATOM 977 N N . ASP A 1 123 ? -17.975 -7.372 14.811 1.00 94.31 123 ASP A N 1
ATOM 978 C CA . ASP A 1 123 ? -18.074 -8.525 15.690 1.00 94.31 123 ASP A CA 1
ATOM 979 C C . ASP A 1 123 ? -17.769 -8.131 17.136 1.00 94.31 123 ASP A C 1
ATOM 981 O O . ASP A 1 123 ? -16.769 -7.477 17.440 1.00 94.31 123 ASP A O 1
ATOM 985 N N . LEU A 1 124 ? -18.670 -8.536 18.032 1.00 96.00 124 LEU A N 1
ATOM 986 C CA . LEU A 1 124 ? -18.581 -8.264 19.460 1.00 96.00 124 LEU A CA 1
ATOM 987 C C . LEU A 1 124 ? -18.146 -9.515 20.207 1.00 96.00 124 LEU A C 1
ATOM 989 O O . LEU A 1 124 ? -18.854 -10.523 20.201 1.00 96.00 124 LEU A O 1
ATOM 993 N N . TYR A 1 125 ? -17.071 -9.394 20.967 1.00 97.31 125 TYR A N 1
ATOM 994 C CA . TYR A 1 125 ? -16.510 -10.465 21.779 1.00 97.31 125 TYR A CA 1
ATOM 995 C C . TYR A 1 125 ? -16.956 -10.312 23.236 1.00 97.31 125 TYR A C 1
ATOM 997 O O . TYR A 1 125 ? -17.203 -9.196 23.706 1.00 97.31 125 TYR A O 1
ATOM 1005 N N . ASP A 1 126 ? -17.113 -11.437 23.930 1.00 97.62 126 ASP A N 1
ATOM 1006 C CA . ASP A 1 126 ? -17.444 -11.486 25.362 1.00 97.62 126 ASP A CA 1
ATOM 1007 C C . ASP A 1 126 ? -16.193 -11.480 26.254 1.00 97.62 126 ASP A C 1
ATOM 1009 O O . ASP A 1 126 ? -16.271 -11.097 27.418 1.00 97.62 126 ASP A O 1
ATOM 1013 N N . ASP A 1 127 ? -15.045 -11.868 25.698 1.00 96.94 127 ASP A N 1
ATOM 1014 C CA . ASP A 1 127 ? -13.765 -11.982 26.389 1.00 96.94 127 ASP A CA 1
ATOM 1015 C C . ASP A 1 127 ? -12.702 -11.084 25.735 1.00 96.94 127 ASP A C 1
ATOM 1017 O O . ASP A 1 127 ? -12.665 -10.921 24.511 1.00 96.94 127 ASP A O 1
ATOM 1021 N N . GLU A 1 128 ? -11.858 -10.469 26.567 1.00 96.75 128 GLU A N 1
ATOM 1022 C CA . GLU A 1 128 ? -10.817 -9.543 26.114 1.00 96.75 128 GLU A CA 1
ATOM 1023 C C . GLU A 1 128 ? -9.682 -10.263 25.378 1.00 96.75 128 GLU A C 1
ATOM 1025 O O . GLU A 1 128 ? -9.184 -9.745 24.374 1.00 96.75 128 GLU A O 1
ATOM 1030 N N . ASP A 1 129 ? -9.285 -11.456 25.825 1.00 96.69 129 ASP A N 1
ATOM 1031 C CA . ASP A 1 129 ? -8.209 -12.211 25.187 1.00 96.69 129 ASP A CA 1
ATOM 1032 C C . ASP A 1 129 ? -8.648 -12.699 23.801 1.00 96.69 129 ASP A C 1
ATOM 1034 O O . ASP A 1 129 ? -7.868 -12.631 22.847 1.00 96.69 129 ASP A O 1
ATOM 1038 N N . ASP A 1 130 ? -9.897 -13.153 23.665 1.00 96.94 130 ASP A N 1
ATOM 1039 C CA . ASP A 1 130 ? -10.467 -13.558 22.374 1.00 96.94 130 ASP A CA 1
ATOM 1040 C C . ASP A 1 130 ? -10.536 -12.380 21.396 1.00 96.94 130 ASP A C 1
ATOM 1042 O O . ASP A 1 130 ? -10.090 -12.498 20.250 1.00 96.94 130 ASP A O 1
ATOM 1046 N N . ALA A 1 131 ? -11.008 -11.217 21.858 1.00 97.50 131 ALA A N 1
ATOM 1047 C CA . ALA A 1 131 ? -11.012 -9.992 21.060 1.00 97.50 131 ALA A CA 1
ATOM 1048 C C . ALA A 1 131 ? -9.596 -9.576 20.644 1.00 97.50 131 ALA A C 1
ATOM 1050 O O . ALA A 1 131 ? -9.381 -9.112 19.525 1.00 97.50 131 ALA A O 1
ATOM 1051 N N . THR A 1 132 ? -8.625 -9.765 21.538 1.00 97.50 132 THR A N 1
ATOM 1052 C CA . THR A 1 132 ? -7.221 -9.433 21.296 1.00 97.50 132 THR A CA 1
ATOM 1053 C C . THR A 1 132 ? -6.596 -10.311 20.230 1.00 97.50 132 THR A C 1
ATOM 1055 O O . THR A 1 132 ? -5.956 -9.798 19.311 1.00 97.50 132 THR A O 1
ATOM 1058 N N . ARG A 1 133 ? -6.812 -11.626 20.304 1.00 96.44 133 ARG A N 1
ATOM 1059 C CA . ARG A 1 133 ? -6.334 -12.553 19.270 1.00 96.44 133 ARG A CA 1
ATOM 1060 C C . ARG A 1 133 ? -7.005 -12.273 17.930 1.00 96.44 133 ARG A C 1
ATOM 1062 O O . ARG A 1 133 ? -6.325 -12.263 16.911 1.00 96.44 133 ARG A O 1
ATOM 1069 N N . ALA A 1 134 ? -8.304 -11.969 17.936 1.00 97.19 134 ALA A N 1
ATOM 1070 C CA . ALA A 1 134 ? -9.009 -11.572 16.725 1.00 97.19 134 ALA A CA 1
ATOM 1071 C C . ALA A 1 134 ? -8.435 -10.280 16.121 1.00 97.19 134 ALA A C 1
ATOM 1073 O O . ALA A 1 134 ? -8.180 -10.231 14.921 1.00 97.19 134 ALA A O 1
ATOM 1074 N N . ALA A 1 135 ? -8.185 -9.253 16.937 1.00 97.88 135 ALA A N 1
ATOM 1075 C CA . ALA A 1 135 ? -7.578 -7.998 16.496 1.00 97.88 135 ALA A CA 1
ATOM 1076 C C . ALA A 1 135 ? -6.190 -8.209 15.878 1.00 97.88 135 ALA A C 1
ATOM 1078 O O . ALA A 1 135 ? -5.870 -7.603 14.855 1.00 97.88 135 ALA A O 1
ATOM 1079 N N . ASP A 1 136 ? -5.380 -9.090 16.465 1.00 97.88 136 ASP A N 1
ATOM 1080 C CA . ASP A 1 136 ? -4.067 -9.423 15.922 1.00 97.88 136 ASP A CA 1
ATOM 1081 C C . ASP A 1 136 ? -4.156 -10.160 14.577 1.00 97.88 136 ASP A C 1
ATOM 1083 O O . ASP A 1 136 ? -3.519 -9.741 13.614 1.00 97.88 136 ASP A O 1
ATOM 1087 N N . SER A 1 137 ? -5.030 -11.166 14.457 1.00 96.75 137 SER A N 1
ATOM 1088 C CA . SER A 1 137 ? -5.272 -11.856 13.180 1.00 96.75 137 SER A CA 1
ATOM 1089 C C . SER A 1 137 ? -5.837 -10.926 12.097 1.00 96.75 137 SER A C 1
ATOM 1091 O O . SER A 1 137 ? -5.530 -11.080 10.915 1.00 96.75 137 SER A O 1
ATOM 1093 N N . LEU A 1 138 ? -6.655 -9.937 12.473 1.00 95.75 138 LEU A N 1
ATOM 1094 C CA . LEU A 1 138 ? -7.137 -8.907 11.548 1.00 95.75 138 LEU A CA 1
ATOM 1095 C C . LEU A 1 138 ? -5.989 -8.027 11.039 1.00 95.75 138 LEU A C 1
ATOM 1097 O O . LEU A 1 138 ? -5.959 -7.707 9.849 1.00 95.75 138 LEU A O 1
ATOM 1101 N N . ALA A 1 139 ? -5.059 -7.652 11.921 1.00 97.12 139 ALA A N 1
ATOM 1102 C CA . ALA A 1 139 ? -3.876 -6.880 11.559 1.00 97.12 139 ALA A CA 1
ATOM 1103 C C . ALA A 1 139 ? -2.895 -7.690 10.694 1.00 97.12 139 ALA A C 1
ATOM 1105 O O . ALA A 1 139 ? -2.352 -7.136 9.741 1.00 97.12 139 ALA A O 1
ATOM 1106 N N . GLU A 1 140 ? -2.713 -8.983 10.979 1.00 97.06 140 GLU A N 1
ATOM 1107 C CA . GLU A 1 140 ? -1.907 -9.907 10.170 1.00 97.06 140 GLU A CA 1
ATOM 1108 C C . GLU A 1 140 ? -2.440 -9.985 8.740 1.00 97.06 140 GLU A C 1
ATOM 1110 O O . GLU A 1 140 ? -1.729 -9.641 7.797 1.00 97.06 140 GLU A O 1
ATOM 1115 N N . ARG A 1 141 ? -3.725 -10.329 8.585 1.00 94.69 141 ARG A N 1
ATOM 1116 C CA . ARG A 1 141 ? -4.378 -10.424 7.273 1.00 94.69 141 ARG A CA 1
ATOM 1117 C C . ARG A 1 141 ? -4.283 -9.114 6.497 1.00 94.69 141 ARG A C 1
ATOM 1119 O O . ARG A 1 141 ? -3.949 -9.113 5.318 1.00 94.69 141 ARG A O 1
ATOM 1126 N N . PHE A 1 142 ? -4.548 -7.989 7.164 1.00 94.25 142 PHE A N 1
ATOM 1127 C CA . PHE A 1 142 ? -4.398 -6.676 6.543 1.00 94.25 142 PHE A CA 1
ATOM 1128 C C . PHE A 1 142 ? -2.961 -6.433 6.062 1.00 94.25 142 PHE A C 1
ATOM 1130 O O . PHE A 1 142 ? -2.764 -5.906 4.970 1.00 94.25 142 PHE A O 1
ATOM 1137 N N . ALA A 1 143 ? -1.960 -6.797 6.863 1.00 95.06 143 ALA A N 1
ATOM 1138 C CA . ALA A 1 143 ? -0.562 -6.608 6.507 1.00 95.06 143 ALA A CA 1
ATOM 1139 C C . ALA A 1 143 ? -0.125 -7.507 5.344 1.00 95.06 143 ALA A C 1
ATOM 1141 O O . ALA A 1 143 ? 0.656 -7.058 4.507 1.00 95.06 143 ALA A O 1
ATOM 1142 N N . GLU A 1 144 ? -0.638 -8.735 5.257 1.00 94.31 144 GLU A N 1
ATOM 1143 C CA . GLU A 1 144 ? -0.432 -9.613 4.101 1.00 94.31 144 GLU A CA 1
ATOM 1144 C C . GLU A 1 144 ? -1.042 -9.021 2.827 1.00 94.31 144 GLU A C 1
ATOM 1146 O O . GLU A 1 144 ? -0.350 -8.908 1.812 1.00 94.31 144 GLU A O 1
ATOM 1151 N N . ASP A 1 145 ? -2.296 -8.563 2.896 1.00 90.19 145 ASP A N 1
ATOM 1152 C CA . ASP A 1 145 ? -2.980 -7.919 1.770 1.00 90.19 145 ASP A CA 1
ATOM 1153 C C . ASP A 1 145 ? -2.246 -6.644 1.321 1.00 90.19 145 ASP A C 1
ATOM 1155 O O . ASP A 1 145 ? -2.058 -6.406 0.124 1.00 90.19 145 ASP A O 1
ATOM 1159 N N . ALA A 1 146 ? -1.799 -5.826 2.281 1.00 90.06 146 ALA A N 1
ATOM 1160 C CA . ALA A 1 146 ? -1.042 -4.607 2.020 1.00 90.06 146 ALA A CA 1
ATOM 1161 C C . ALA A 1 146 ? 0.321 -4.906 1.380 1.00 90.06 146 ALA A C 1
ATOM 1163 O O . ALA A 1 146 ? 0.700 -4.230 0.423 1.00 90.06 146 ALA A O 1
ATOM 1164 N N . ARG A 1 147 ? 1.022 -5.948 1.843 1.00 90.62 147 ARG A N 1
ATOM 1165 C CA . ARG A 1 147 ? 2.324 -6.353 1.298 1.00 90.62 147 ARG A CA 1
ATOM 1166 C C . ARG A 1 147 ? 2.195 -6.876 -0.126 1.00 90.62 147 ARG A C 1
ATOM 1168 O O . ARG A 1 147 ? 2.948 -6.442 -0.991 1.00 90.62 147 ARG A O 1
ATOM 1175 N N . ALA A 1 148 ? 1.204 -7.730 -0.383 1.00 88.88 148 ALA A N 1
ATOM 1176 C CA . ALA A 1 148 ? 0.914 -8.222 -1.727 1.00 88.88 148 ALA A CA 1
ATOM 1177 C C . ALA A 1 148 ? 0.565 -7.077 -2.692 1.00 88.88 148 ALA A C 1
ATOM 1179 O O . ALA A 1 148 ? 0.908 -7.127 -3.873 1.00 88.88 148 ALA A O 1
ATOM 1180 N N . ASP A 1 149 ? -0.107 -6.027 -2.210 1.00 86.25 149 ASP A N 1
ATOM 1181 C CA . ASP A 1 149 ? -0.353 -4.843 -3.030 1.00 86.25 149 ASP A CA 1
ATOM 1182 C C . ASP A 1 149 ? 0.901 -3.989 -3.249 1.00 86.25 149 ASP A C 1
ATOM 1184 O O . ASP A 1 149 ? 1.129 -3.544 -4.375 1.00 86.25 149 ASP A O 1
ATOM 1188 N N . SER A 1 150 ? 1.731 -3.812 -2.215 1.00 86.19 150 SER A N 1
ATOM 1189 C CA . SER A 1 150 ? 3.027 -3.129 -2.322 1.00 86.19 150 SER A CA 1
ATOM 1190 C C . SER A 1 150 ? 3.914 -3.802 -3.368 1.00 86.19 150 SER A C 1
ATOM 1192 O O . SER A 1 150 ? 4.447 -3.120 -4.231 1.00 86.19 150 SER A O 1
ATOM 1194 N N . GLU A 1 151 ? 3.995 -5.134 -3.371 1.00 88.56 151 GLU A N 1
ATOM 1195 C CA . GLU A 1 151 ? 4.775 -5.899 -4.355 1.00 88.56 151 GLU A CA 1
ATOM 1196 C C . GLU A 1 151 ? 4.320 -5.653 -5.794 1.00 88.56 151 GLU A C 1
ATOM 1198 O O . GLU A 1 151 ? 5.141 -5.470 -6.694 1.00 88.56 151 GLU A O 1
ATOM 1203 N N . ARG A 1 152 ? 3.002 -5.623 -6.025 1.00 86.44 152 ARG A N 1
ATOM 1204 C CA . ARG A 1 152 ? 2.452 -5.312 -7.350 1.00 86.44 152 ARG A CA 1
ATOM 1205 C C . ARG A 1 152 ? 2.750 -3.871 -7.759 1.00 86.44 152 ARG A C 1
ATOM 1207 O O . ARG A 1 152 ? 3.010 -3.621 -8.934 1.00 86.44 152 ARG A O 1
ATOM 1214 N N . PHE A 1 153 ? 2.694 -2.936 -6.812 1.00 85.00 153 PHE A N 1
ATOM 1215 C CA . PHE A 1 153 ? 3.023 -1.537 -7.063 1.00 85.00 153 PHE A CA 1
ATOM 1216 C C . PHE A 1 153 ? 4.505 -1.358 -7.410 1.00 85.00 153 PHE A C 1
ATOM 1218 O O . PHE A 1 153 ? 4.812 -0.690 -8.397 1.00 85.00 153 PHE A O 1
ATOM 1225 N N . ASP A 1 154 ? 5.402 -1.999 -6.659 1.00 86.19 154 ASP A N 1
ATOM 1226 C CA . ASP A 1 154 ? 6.846 -1.957 -6.896 1.00 86.19 154 ASP A CA 1
ATOM 1227 C C . ASP A 1 154 ? 7.184 -2.544 -8.275 1.00 86.19 154 ASP A C 1
ATOM 1229 O O . ASP A 1 154 ? 7.865 -1.898 -9.069 1.00 86.19 154 ASP A O 1
ATOM 1233 N N . ALA A 1 155 ? 6.601 -3.695 -8.635 1.00 89.31 155 ALA A N 1
ATOM 1234 C CA . ALA A 1 155 ? 6.774 -4.290 -9.962 1.00 89.31 155 ALA A CA 1
ATOM 1235 C C . ALA A 1 155 ? 6.292 -3.370 -11.102 1.00 89.31 155 ALA A C 1
ATOM 1237 O O . ALA A 1 155 ? 6.925 -3.291 -12.157 1.00 89.31 155 ALA A O 1
ATOM 1238 N N . MET A 1 156 ? 5.180 -2.655 -10.900 1.00 91.81 156 MET A N 1
ATOM 1239 C CA . MET A 1 156 ? 4.689 -1.663 -11.861 1.00 91.81 156 MET A CA 1
ATOM 1240 C C . MET A 1 156 ? 5.644 -0.465 -11.978 1.00 91.81 156 MET A C 1
ATOM 1242 O O . MET A 1 156 ? 5.916 -0.029 -13.096 1.00 91.81 156 MET A O 1
ATOM 1246 N N . GLN A 1 157 ? 6.151 0.061 -10.858 1.00 87.25 157 GLN A N 1
ATOM 1247 C CA . GLN A 1 157 ? 7.106 1.177 -10.840 1.00 87.25 157 GLN A CA 1
ATOM 1248 C C . GLN A 1 157 ? 8.442 0.804 -11.493 1.00 87.25 157 GLN A C 1
ATOM 1250 O O . GLN A 1 157 ? 8.978 1.588 -12.275 1.00 87.25 157 GLN A O 1
ATOM 1255 N N . ASP A 1 158 ? 8.948 -0.403 -11.247 1.00 89.81 158 ASP A N 1
ATOM 1256 C CA . ASP A 1 158 ? 10.167 -0.904 -11.883 1.00 89.81 158 ASP A CA 1
ATOM 1257 C C . ASP A 1 158 ? 9.992 -1.028 -13.406 1.00 89.81 158 ASP A C 1
ATOM 1259 O O . ASP A 1 158 ? 10.869 -0.618 -14.175 1.00 89.81 158 ASP A O 1
ATOM 1263 N N . ALA A 1 159 ? 8.840 -1.536 -13.863 1.00 91.50 159 ALA A N 1
ATOM 1264 C CA . ALA A 1 159 ? 8.521 -1.628 -15.287 1.00 91.50 159 ALA A CA 1
ATOM 1265 C C . ALA A 1 159 ? 8.363 -0.243 -15.945 1.00 91.50 159 ALA A C 1
ATOM 1267 O O . ALA A 1 159 ? 8.841 -0.030 -17.063 1.00 91.50 159 ALA A O 1
ATOM 1268 N N . GLU A 1 160 ? 7.738 0.712 -15.248 1.00 92.44 160 GLU A N 1
ATOM 1269 C CA . GLU A 1 160 ? 7.635 2.112 -15.680 1.00 92.44 160 GLU A CA 1
ATOM 1270 C C . GLU A 1 160 ? 9.025 2.742 -15.826 1.00 92.44 160 GLU A C 1
ATOM 1272 O O . GLU A 1 160 ? 9.373 3.225 -16.906 1.00 92.44 160 GLU A O 1
ATOM 1277 N N . GLY A 1 161 ? 9.857 2.647 -14.784 1.00 90.69 161 GLY A N 1
ATOM 1278 C CA . GLY A 1 161 ? 11.220 3.175 -14.783 1.00 90.69 161 GLY A CA 1
ATOM 1279 C C . GLY A 1 161 ? 12.095 2.554 -15.874 1.00 90.69 161 GLY A C 1
ATOM 1280 O O . GLY A 1 161 ? 12.854 3.263 -16.543 1.00 90.69 161 GLY A O 1
ATOM 1281 N N . HIS A 1 162 ? 11.954 1.249 -16.131 1.00 93.31 162 HIS A N 1
ATOM 1282 C CA . HIS A 1 162 ? 12.623 0.597 -17.257 1.00 93.31 162 HIS A CA 1
ATOM 1283 C C . HIS A 1 162 ? 12.141 1.149 -18.607 1.00 93.31 162 HIS A C 1
ATOM 1285 O O . HIS A 1 162 ? 12.962 1.490 -19.463 1.00 93.31 162 HIS A O 1
ATOM 1291 N N . CYS A 1 163 ? 10.827 1.292 -18.798 1.00 90.94 163 CYS A N 1
ATOM 1292 C CA . CYS A 1 163 ? 10.256 1.859 -20.018 1.00 90.94 163 CYS A CA 1
ATOM 1293 C C . CYS A 1 163 ? 10.732 3.303 -20.262 1.00 90.94 163 CYS A C 1
ATOM 1295 O O . CYS A 1 163 ? 11.063 3.650 -21.399 1.00 90.94 163 CYS A O 1
ATOM 1297 N N . GLU A 1 164 ? 10.803 4.138 -19.223 1.00 90.50 164 GLU A N 1
ATOM 1298 C CA . GLU A 1 164 ? 11.324 5.507 -19.312 1.00 90.50 164 GLU A CA 1
ATOM 1299 C C . GLU A 1 164 ? 12.811 5.541 -19.685 1.00 90.50 164 GLU A C 1
ATOM 1301 O O . GLU A 1 164 ? 13.205 6.288 -20.587 1.00 90.50 164 GLU A O 1
ATOM 1306 N N . ALA A 1 165 ? 13.630 4.693 -19.054 1.00 92.31 165 ALA A N 1
ATOM 1307 C CA . ALA A 1 165 ? 15.050 4.580 -19.374 1.00 92.31 165 ALA A CA 1
ATOM 1308 C C . ALA A 1 165 ? 15.266 4.184 -20.846 1.00 92.31 165 ALA A C 1
ATOM 1310 O O . ALA A 1 165 ? 16.028 4.837 -21.564 1.00 92.31 165 ALA A O 1
ATOM 1311 N N . VAL A 1 166 ? 14.533 3.177 -21.335 1.00 95.31 166 VAL A N 1
ATOM 1312 C CA . VAL A 1 166 ? 14.612 2.742 -22.739 1.00 95.31 166 VAL A CA 1
ATOM 1313 C C . VAL A 1 166 ? 14.072 3.816 -23.690 1.00 95.31 166 VAL A C 1
ATOM 1315 O O . VAL A 1 166 ? 14.614 4.004 -24.780 1.00 95.31 166 VAL A O 1
ATOM 1318 N N . ALA A 1 167 ? 13.029 4.558 -23.307 1.00 92.69 167 ALA A N 1
ATOM 1319 C CA . ALA A 1 167 ? 12.508 5.659 -24.118 1.00 92.69 167 ALA A CA 1
ATOM 1320 C C . ALA A 1 167 ? 13.546 6.779 -24.300 1.00 92.69 167 ALA A C 1
ATOM 1322 O O . ALA A 1 167 ? 13.697 7.292 -25.412 1.00 92.69 167 ALA A O 1
ATOM 1323 N N . SER A 1 168 ? 14.286 7.109 -23.237 1.00 93.81 168 SER A N 1
ATOM 1324 C CA . SER A 1 168 ? 15.408 8.053 -23.285 1.00 93.81 168 SER A CA 1
ATOM 1325 C C . SER A 1 168 ? 16.511 7.570 -24.241 1.00 93.81 168 SER A C 1
ATOM 1327 O O . SER A 1 168 ? 16.940 8.308 -25.133 1.00 93.81 168 SER A O 1
ATOM 1329 N N . ASP A 1 169 ? 16.897 6.293 -24.147 1.00 95.44 169 ASP A N 1
ATOM 1330 C CA . ASP A 1 169 ? 17.878 5.674 -25.049 1.00 95.44 169 ASP A CA 1
ATOM 1331 C C . ASP A 1 169 ? 17.414 5.669 -26.517 1.00 95.44 169 ASP A C 1
ATOM 1333 O O . ASP A 1 169 ? 18.213 5.909 -27.432 1.00 95.44 169 ASP A O 1
ATOM 1337 N N . VAL A 1 170 ? 16.122 5.417 -26.764 1.00 97.19 170 VAL A N 1
ATOM 1338 C CA . VAL A 1 170 ? 15.531 5.491 -28.107 1.00 97.19 170 VAL A CA 1
ATOM 1339 C C . VAL A 1 170 ? 15.648 6.894 -28.678 1.00 97.19 170 VAL A C 1
ATOM 1341 O O . VAL A 1 170 ? 15.998 7.010 -29.852 1.00 97.19 170 VAL A O 1
ATOM 1344 N N . ASP A 1 171 ? 15.375 7.942 -27.898 1.00 96.31 171 ASP A N 1
ATOM 1345 C CA . ASP A 1 171 ? 15.477 9.318 -28.391 1.00 96.31 171 ASP A CA 1
ATOM 1346 C C . ASP A 1 171 ? 16.905 9.622 -28.866 1.00 96.31 171 ASP A C 1
ATOM 1348 O O . ASP A 1 171 ? 17.117 10.022 -30.017 1.00 96.31 171 ASP A O 1
ATOM 1352 N N . MET A 1 172 ? 17.901 9.283 -28.044 1.00 96.62 172 MET A N 1
ATOM 1353 C CA . MET A 1 172 ? 19.318 9.437 -28.387 1.00 96.62 172 MET A CA 1
ATOM 1354 C C . MET A 1 172 ? 19.707 8.643 -29.645 1.00 96.62 172 MET A C 1
ATOM 1356 O O . MET A 1 172 ? 20.336 9.177 -30.568 1.00 96.62 172 MET A O 1
ATOM 1360 N N . ALA A 1 173 ? 19.302 7.372 -29.734 1.00 96.56 173 ALA A N 1
ATOM 1361 C CA . ALA A 1 173 ? 19.585 6.535 -30.900 1.00 96.56 173 ALA A CA 1
ATOM 1362 C C . ALA A 1 173 ? 18.874 7.049 -32.166 1.00 96.56 173 ALA A C 1
ATOM 1364 O O . ALA A 1 173 ? 19.438 7.026 -33.267 1.00 96.56 173 ALA A O 1
ATOM 1365 N N . TYR A 1 174 ? 17.647 7.552 -32.020 1.00 95.19 174 TYR A N 1
ATOM 1366 C CA . TYR A 1 174 ? 16.853 8.097 -33.111 1.00 95.19 174 TYR A CA 1
ATOM 1367 C C . TYR A 1 174 ? 17.480 9.371 -33.676 1.00 95.19 174 TYR A C 1
ATOM 1369 O O . TYR A 1 174 ? 17.524 9.522 -34.901 1.00 95.19 174 TYR A O 1
ATOM 1377 N N . GLN A 1 175 ? 18.022 10.253 -32.835 1.00 97.00 175 GLN A N 1
ATOM 1378 C CA . GLN A 1 175 ? 18.765 11.437 -33.279 1.00 97.00 175 GLN A CA 1
ATOM 1379 C C . GLN A 1 175 ? 20.001 11.054 -34.114 1.00 97.00 175 GLN A C 1
ATOM 1381 O O . GLN A 1 175 ? 20.238 11.630 -35.179 1.00 97.00 175 GLN A 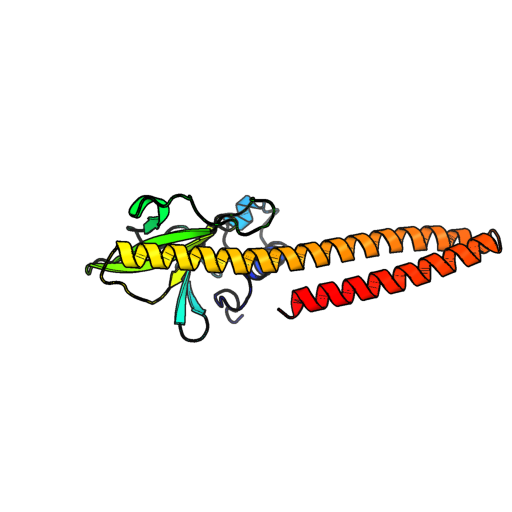O 1
ATOM 1386 N N . ALA A 1 176 ? 20.734 10.014 -33.706 1.00 96.75 176 ALA A N 1
ATOM 1387 C CA . ALA A 1 176 ? 21.927 9.538 -34.409 1.00 96.75 176 ALA A CA 1
ATOM 1388 C C . ALA A 1 176 ? 21.636 8.710 -35.678 1.00 96.75 176 ALA A C 1
ATOM 1390 O O . ALA A 1 176 ? 22.559 8.375 -36.427 1.00 96.75 176 ALA A O 1
ATOM 1391 N N . ARG A 1 177 ? 20.370 8.373 -35.969 1.00 97.38 177 ARG A N 1
ATOM 1392 C CA . ARG A 1 177 ? 20.019 7.381 -37.004 1.00 97.38 177 ARG A CA 1
ATOM 1393 C C . ARG A 1 177 ? 20.566 7.702 -38.395 1.00 97.38 177 ARG A C 1
ATOM 1395 O O . ARG A 1 177 ? 20.858 6.788 -39.148 1.00 97.38 177 ARG A O 1
ATOM 1402 N N . ASN A 1 178 ? 20.731 8.972 -38.759 1.00 97.38 178 ASN A N 1
ATOM 1403 C CA . ASN A 1 178 ? 21.182 9.350 -40.104 1.00 97.38 178 ASN A CA 1
ATOM 1404 C C . ASN A 1 178 ? 22.714 9.362 -40.269 1.00 97.38 178 ASN A C 1
ATOM 1406 O O . ASN A 1 178 ? 23.192 9.600 -41.374 1.00 97.38 178 ASN A O 1
ATOM 1410 N N . VAL A 1 179 ? 23.482 9.083 -39.209 1.00 97.75 179 VAL A N 1
ATOM 1411 C CA . VAL A 1 179 ? 24.955 9.120 -39.240 1.00 97.75 179 VAL A CA 1
ATOM 1412 C C . VAL A 1 179 ? 25.537 7.965 -40.059 1.00 97.75 179 VAL A C 1
ATOM 1414 O O . VAL A 1 179 ? 26.458 8.161 -40.848 1.00 97.75 179 VAL A O 1
ATOM 1417 N N . SER A 1 180 ? 25.028 6.741 -39.885 1.00 97.94 180 SER A N 1
ATOM 1418 C CA . SER A 1 180 ? 25.480 5.579 -40.662 1.00 97.94 180 SER A CA 1
ATOM 1419 C C . SER A 1 180 ? 24.459 4.437 -40.657 1.00 97.94 180 SER A C 1
ATOM 1421 O O . SER A 1 180 ? 23.488 4.447 -39.901 1.00 97.94 180 SER A O 1
ATOM 1423 N N . ALA A 1 181 ? 24.684 3.410 -41.485 1.00 97.38 181 ALA A N 1
ATOM 1424 C CA . ALA A 1 181 ? 23.861 2.196 -41.481 1.00 97.38 181 ALA A CA 1
ATOM 1425 C C . ALA A 1 181 ? 23.809 1.523 -40.096 1.00 97.38 181 ALA A C 1
ATOM 1427 O O . ALA A 1 181 ? 22.726 1.157 -39.649 1.00 97.38 181 ALA A O 1
ATOM 1428 N N . ARG A 1 182 ? 24.945 1.469 -39.386 1.00 97.50 182 ARG A N 1
ATOM 1429 C CA . ARG A 1 182 ? 25.033 0.935 -38.018 1.00 97.50 182 ARG A CA 1
ATOM 1430 C C . ARG A 1 182 ? 24.155 1.711 -37.030 1.00 97.50 182 ARG A C 1
ATOM 1432 O O . ARG A 1 182 ? 23.501 1.099 -36.197 1.00 97.50 182 ARG A O 1
ATOM 1439 N N . HIS A 1 183 ? 24.099 3.041 -37.133 1.00 98.00 183 HIS A N 1
ATOM 1440 C CA . HIS A 1 183 ? 23.232 3.847 -36.263 1.00 98.00 183 HIS A CA 1
ATOM 1441 C C . HIS A 1 183 ? 21.746 3.626 -36.567 1.00 98.00 183 HIS A C 1
ATOM 1443 O O . HIS A 1 183 ? 20.943 3.560 -35.640 1.00 98.00 183 HIS A O 1
ATOM 1449 N N . ARG A 1 184 ? 21.365 3.451 -37.844 1.00 97.94 184 ARG A N 1
ATOM 1450 C CA . ARG A 1 184 ? 19.982 3.074 -38.202 1.00 97.94 184 ARG A CA 1
ATOM 1451 C C . ARG A 1 184 ? 19.583 1.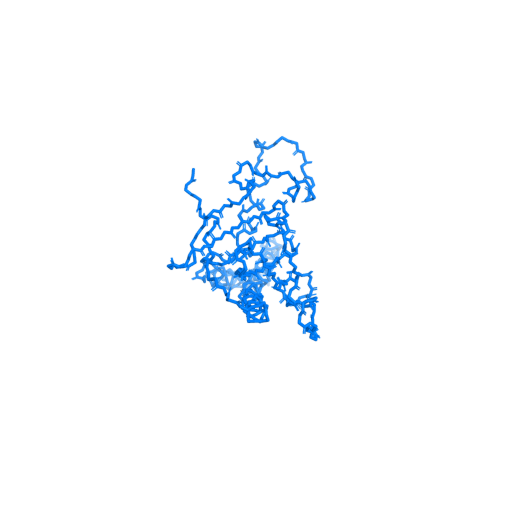733 -37.605 1.00 97.94 184 ARG A C 1
ATOM 1453 O O . ARG A 1 184 ? 18.466 1.605 -37.118 1.00 97.94 184 ARG A O 1
ATOM 1460 N N . GLU A 1 185 ? 20.466 0.743 -37.674 1.00 97.56 185 GLU A N 1
ATOM 1461 C CA . GLU A 1 185 ? 20.226 -0.579 -37.095 1.00 97.56 185 GLU A CA 1
ATOM 1462 C C . GLU A 1 185 ? 20.113 -0.508 -35.570 1.00 97.56 185 GLU A C 1
ATOM 1464 O O . GLU A 1 185 ? 19.147 -1.018 -35.010 1.00 97.56 185 GLU A O 1
ATOM 1469 N N . HIS A 1 186 ? 21.014 0.225 -34.910 1.00 97.25 186 HIS A N 1
ATOM 1470 C CA . HIS A 1 186 ? 20.938 0.451 -33.467 1.00 97.25 186 HIS A CA 1
ATOM 1471 C C . HIS A 1 186 ? 19.618 1.115 -33.048 1.00 97.25 186 HIS A C 1
ATOM 1473 O O . HIS A 1 186 ? 18.955 0.636 -32.131 1.00 97.25 186 HIS A O 1
ATOM 1479 N N . ALA A 1 187 ? 19.188 2.164 -33.760 1.00 97.81 187 ALA A N 1
ATOM 1480 C CA . ALA A 1 187 ? 17.913 2.827 -33.497 1.00 97.81 187 ALA A CA 1
ATOM 1481 C C . ALA A 1 187 ? 16.713 1.880 -33.667 1.00 97.81 187 ALA A C 1
ATOM 1483 O O . ALA A 1 187 ? 15.776 1.936 -32.876 1.00 97.81 187 ALA A O 1
ATOM 1484 N N . ARG A 1 188 ? 16.738 0.982 -34.664 1.00 97.81 188 ARG A N 1
ATOM 1485 C CA . ARG A 1 188 ? 15.693 -0.045 -34.829 1.00 97.81 188 ARG A CA 1
ATOM 1486 C C . ARG A 1 188 ? 15.659 -1.011 -33.647 1.00 97.81 188 ARG A C 1
ATOM 1488 O O . ARG A 1 188 ? 14.578 -1.230 -33.113 1.00 97.81 188 ARG A O 1
ATOM 1495 N N . GLY A 1 189 ? 16.819 -1.508 -33.213 1.00 97.94 189 GLY A N 1
ATOM 1496 C CA . GLY A 1 189 ? 16.918 -2.390 -32.047 1.00 97.94 189 GLY A CA 1
ATOM 1497 C C . GLY A 1 189 ? 16.362 -1.742 -30.777 1.00 97.94 189 GLY A C 1
ATOM 1498 O O . GLY 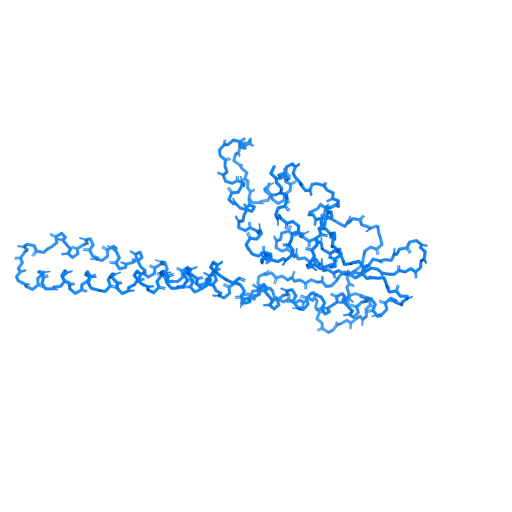A 1 189 ? 15.537 -2.341 -30.096 1.00 97.94 189 GLY A O 1
ATOM 1499 N N . ARG A 1 190 ? 16.709 -0.474 -30.510 1.00 97.81 190 ARG A N 1
ATOM 1500 C CA . ARG A 1 190 ? 16.161 0.263 -29.357 1.00 97.81 190 ARG A CA 1
ATOM 1501 C C . ARG A 1 190 ? 14.650 0.484 -29.454 1.00 97.81 190 ARG A C 1
ATOM 1503 O O . ARG A 1 190 ? 13.955 0.395 -28.451 1.00 97.81 190 ARG A O 1
ATOM 1510 N N . ILE A 1 191 ? 14.109 0.733 -30.650 1.00 98.06 191 ILE A N 1
ATOM 1511 C CA . ILE A 1 191 ? 12.651 0.847 -30.846 1.00 98.06 191 ILE A CA 1
ATOM 1512 C C . ILE A 1 191 ? 11.944 -0.486 -30.549 1.00 98.06 191 ILE A C 1
ATOM 1514 O O . ILE A 1 191 ? 10.843 -0.483 -29.999 1.00 98.06 191 ILE A O 1
ATOM 1518 N N . GLU A 1 192 ? 12.537 -1.619 -30.928 1.00 98.12 192 GLU A N 1
ATOM 1519 C CA . GLU A 1 192 ? 11.996 -2.947 -30.609 1.00 98.12 192 GLU A CA 1
ATOM 1520 C C . GLU A 1 192 ? 12.023 -3.224 -29.103 1.00 98.12 192 GLU A C 1
ATOM 1522 O O . GLU A 1 192 ? 11.017 -3.676 -28.555 1.00 98.12 192 GLU A O 1
ATOM 1527 N N . GLU A 1 193 ? 13.116 -2.864 -28.434 1.00 97.81 193 GLU A N 1
ATOM 1528 C CA . GLU A 1 193 ? 13.258 -2.942 -26.978 1.00 97.81 193 GLU A CA 1
ATOM 1529 C C . GLU A 1 193 ? 12.228 -2.058 -26.259 1.00 97.81 193 GLU A C 1
ATOM 1531 O O . GLU A 1 193 ? 11.527 -2.537 -25.373 1.00 97.81 193 GLU A O 1
ATOM 1536 N N . LEU A 1 194 ? 12.014 -0.817 -26.715 1.00 97.88 194 LEU A N 1
ATOM 1537 C CA . LEU A 1 194 ? 10.977 0.065 -26.164 1.00 97.88 194 LEU A CA 1
ATOM 1538 C C . LEU A 1 194 ? 9.576 -0.534 -26.309 1.00 97.88 194 LEU A C 1
ATOM 1540 O O . LEU A 1 194 ? 8.735 -0.390 -25.425 1.00 97.88 194 LEU A O 1
ATOM 1544 N N . ARG A 1 195 ? 9.292 -1.202 -27.432 1.00 98.00 195 ARG A N 1
ATOM 1545 C CA . ARG A 1 195 ? 8.005 -1.887 -27.615 1.00 98.00 195 ARG A CA 1
ATOM 1546 C C . ARG A 1 195 ? 7.843 -3.057 -26.653 1.00 98.00 195 ARG A C 1
ATOM 1548 O O . ARG A 1 195 ? 6.708 -3.335 -26.288 1.00 98.00 195 ARG A O 1
ATOM 1555 N N . ALA A 1 196 ? 8.921 -3.761 -26.307 1.00 97.75 196 ALA A N 1
ATOM 1556 C CA . ALA A 1 196 ? 8.885 -4.811 -25.294 1.00 97.75 196 ALA A CA 1
ATOM 1557 C C . ALA A 1 196 ? 8.651 -4.215 -23.903 1.00 97.75 196 ALA A C 1
ATOM 1559 O O . ALA A 1 196 ? 7.640 -4.538 -23.295 1.00 97.75 196 ALA A O 1
ATOM 1560 N N . ALA A 1 197 ? 9.462 -3.233 -23.499 1.00 95.38 197 ALA A N 1
ATOM 1561 C CA . ALA A 1 197 ? 9.325 -2.560 -22.209 1.00 95.38 197 ALA A CA 1
ATOM 1562 C C . ALA A 1 197 ? 7.926 -1.947 -21.997 1.00 95.38 197 ALA A C 1
ATOM 1564 O O . ALA A 1 197 ? 7.372 -2.020 -20.906 1.00 95.38 197 ALA A O 1
ATOM 1565 N N . ARG A 1 198 ? 7.306 -1.392 -23.051 1.00 96.50 198 ARG A N 1
ATOM 1566 C CA . ARG A 1 198 ? 5.919 -0.897 -22.983 1.00 96.50 198 ARG A CA 1
ATOM 1567 C C . ARG A 1 198 ? 4.890 -1.997 -22.747 1.00 96.50 198 ARG A C 1
ATOM 1569 O O . ARG A 1 198 ? 3.940 -1.750 -22.017 1.00 96.50 198 ARG A O 1
ATOM 1576 N N . ARG A 1 199 ? 5.055 -3.177 -23.357 1.00 97.81 199 ARG A N 1
ATOM 1577 C CA . ARG A 1 199 ? 4.156 -4.314 -23.102 1.00 97.81 199 ARG A CA 1
ATOM 1578 C C . ARG A 1 199 ? 4.299 -4.792 -21.664 1.00 97.81 199 ARG A C 1
ATOM 1580 O O . ARG A 1 199 ? 3.288 -4.939 -20.994 1.00 97.81 199 ARG A O 1
ATOM 1587 N N . ASP A 1 200 ? 5.532 -4.938 -21.188 1.00 95.56 200 ASP A N 1
ATOM 1588 C CA . ASP A 1 200 ? 5.806 -5.368 -19.814 1.00 95.56 200 ASP A CA 1
ATOM 1589 C C . ASP A 1 200 ? 5.209 -4.374 -18.800 1.00 95.56 200 ASP A C 1
ATOM 1591 O O . ASP A 1 200 ? 4.569 -4.777 -17.830 1.00 95.56 200 ASP A O 1
ATOM 1595 N N . PHE A 1 201 ? 5.327 -3.065 -19.063 1.00 94.00 201 PHE A N 1
ATOM 1596 C CA . PHE A 1 201 ? 4.674 -2.031 -18.258 1.00 94.00 201 PHE A CA 1
ATOM 1597 C C . PHE A 1 201 ? 3.142 -2.114 -18.308 1.00 94.00 201 PHE A C 1
ATOM 1599 O O . PHE A 1 201 ? 2.494 -2.023 -17.268 1.00 94.00 201 PHE A O 1
ATOM 1606 N N . GLU A 1 202 ? 2.543 -2.298 -19.487 1.00 93.31 202 GLU A N 1
ATOM 1607 C CA . GLU A 1 202 ? 1.089 -2.456 -19.623 1.00 93.31 202 GLU A CA 1
ATOM 1608 C C . GLU A 1 202 ? 0.576 -3.698 -18.875 1.00 93.31 202 GLU A C 1
ATOM 1610 O O . GLU A 1 202 ? -0.458 -3.624 -18.208 1.00 93.31 202 GLU A O 1
ATOM 1615 N N . GLU A 1 203 ? 1.310 -4.812 -18.925 1.00 94.25 203 GLU A N 1
ATOM 1616 C CA . GLU A 1 203 ? 1.004 -6.039 -18.182 1.00 94.25 203 GLU A CA 1
ATOM 1617 C C . GLU A 1 203 ? 1.117 -5.830 -16.666 1.00 94.25 203 GLU A C 1
ATOM 1619 O O . GLU A 1 203 ? 0.185 -6.166 -15.930 1.00 94.25 203 GLU A O 1
ATOM 1624 N N . ALA A 1 204 ? 2.206 -5.215 -16.193 1.00 89.31 204 ALA A N 1
ATOM 1625 C CA . ALA A 1 204 ? 2.405 -4.912 -14.775 1.00 89.31 204 ALA A CA 1
ATOM 1626 C C . ALA A 1 204 ? 1.343 -3.936 -14.247 1.00 89.31 204 ALA A C 1
ATOM 1628 O O . ALA A 1 204 ? 0.776 -4.142 -13.172 1.00 89.31 204 ALA A O 1
ATOM 1629 N N . ARG A 1 205 ? 1.000 -2.912 -15.034 1.00 87.44 205 ARG A N 1
ATOM 1630 C CA . ARG A 1 205 ? -0.073 -1.967 -14.718 1.00 87.44 205 ARG A CA 1
ATOM 1631 C C . ARG A 1 205 ? -1.434 -2.656 -14.662 1.00 87.44 205 ARG A C 1
ATOM 1633 O O . ARG A 1 205 ? -2.199 -2.392 -13.740 1.00 87.44 205 ARG A O 1
ATOM 1640 N N . ALA A 1 206 ? -1.744 -3.544 -15.606 1.00 88.38 206 ALA A N 1
ATOM 1641 C CA . ALA A 1 206 ? -2.996 -4.296 -15.594 1.00 88.38 206 ALA A CA 1
ATOM 1642 C C . ALA A 1 206 ? -3.086 -5.236 -14.381 1.00 88.38 206 ALA A C 1
ATOM 1644 O O . ALA A 1 206 ? -4.137 -5.307 -13.741 1.00 88.38 206 ALA A O 1
ATOM 1645 N N . ALA A 1 207 ? -1.987 -5.910 -14.027 1.00 86.75 207 ALA A N 1
ATOM 1646 C CA . ALA A 1 207 ? -1.903 -6.734 -12.822 1.00 86.75 207 ALA A CA 1
ATOM 1647 C C . ALA A 1 207 ? -2.084 -5.897 -11.546 1.00 86.75 207 ALA A C 1
ATOM 1649 O O . ALA A 1 207 ? -2.787 -6.317 -10.625 1.00 86.75 207 ALA A O 1
ATOM 1650 N N . TYR A 1 208 ? -1.499 -4.696 -11.509 1.00 82.75 208 TYR A N 1
ATOM 1651 C CA . TYR A 1 208 ? -1.675 -3.769 -10.401 1.00 82.75 208 TYR A CA 1
ATOM 1652 C C . TYR A 1 208 ? -3.081 -3.176 -10.338 1.00 82.75 208 TYR A C 1
ATOM 1654 O O . TYR A 1 208 ? -3.561 -2.983 -9.235 1.00 82.75 208 TYR A O 1
ATOM 1662 N N . GLU A 1 209 ? -3.758 -2.874 -11.449 1.00 79.00 209 GLU A N 1
ATOM 1663 C CA . GLU A 1 209 ? -5.092 -2.249 -11.444 1.00 79.00 209 GLU A CA 1
ATOM 1664 C C . GLU A 1 209 ? -6.234 -3.268 -11.248 1.00 79.00 209 GLU A C 1
ATOM 1666 O O . GLU A 1 209 ? -7.252 -2.922 -10.639 1.00 79.00 209 GLU A O 1
ATOM 1671 N N . GLY A 1 210 ? -6.069 -4.500 -11.748 1.00 72.88 210 GLY A N 1
ATOM 1672 C CA . GLY A 1 210 ? -7.100 -5.547 -11.795 1.00 72.88 210 GLY A CA 1
ATOM 1673 C C . GLY A 1 210 ? -7.244 -6.426 -10.546 1.00 72.88 210 GLY A C 1
ATOM 1674 O O . GLY A 1 210 ? -8.193 -7.207 -10.485 1.00 72.88 210 GLY A O 1
ATOM 1675 N N . ALA A 1 211 ? -6.330 -6.309 -9.577 1.00 57.41 211 ALA A N 1
ATOM 1676 C CA . ALA A 1 211 ? -6.438 -6.936 -8.252 1.00 57.41 211 ALA A CA 1
ATOM 1677 C C . ALA A 1 211 ? -7.419 -6.190 -7.329 1.00 57.41 211 ALA A C 1
ATOM 1679 O O . ALA A 1 211 ? -8.010 -6.840 -6.446 1.00 57.41 211 ALA A O 1
#

Sequence (211 aa):
MPTVYPSLRVPASRRLAMFRKEAAQPNWVGPMTWRDVRLAKPTSHTGLSGGRNGVEPVWVTHDGPAFDRERYADEVVNLRHTGWFTDNHCNGKARGIVVALPHGRFLAGYHWDDNGERCYFGDLYDDEDDATRAADSLAERFAEDARADSERFDAMQDAEGHCEAVASDVDMAYQARNVSARHREHARGRIEELRAARRDFEEARAAYEGA

Secondary structure (DSSP, 8-state):
----TTBTTS-HHHHHHHHHHHHT-TTSSS---HHHHHHS--TT-SS-EEEEETTEEEEEESSS-SSTTEEEHHHHTT-SSS-EESSTTS--EEEEEEEE-TTS-EEEEEEETTTTEEEEEEEEESSHHHHHHHHHHHHHHHHHHHHHHHHHHHHHHHHHHHHHHHHHHHHHHHHHTTS-HHHHHHHHHHHHHHHHHHHHHHHHHHHHHH-

pLDDT: mean 84.59, std 16.32, range [35.5, 98.12]

Foldseek 3Di:
DPCPLQEVVQAPVVSVVVLVVVVPDPPDDDDDDVVCSLAPDPPPAAAWDWDDHPPWIKIKHSNADNAPQKDWLCVPPVDPDQAAQLAPVSPKGKTKIWGQDPVQKIWIWIAIDVRRMIMTTPDIHNDRNVSSVVSRVRRHVSSVSSHVLNVLVVQLVVLVVQLVVLVVVLVVLVVCCVVDPVSVVVNVVSVVVSVVSVVSNVVSVCVNVVD

Radius of gyration: 22.99 Å; chains: 1; bounding box: 47×40×70 Å